Protein AF-W0PB76-F1 (afdb_monomer)

Radius of gyration: 18.24 Å; Cα contacts (8 Å, |Δi|>4): 527; chains: 1; bounding box: 45×41×52 Å

Foldseek 3Di:
DDDPDDDDDDAFQCGDVNNHDCVVAVDKDFADQVNQLCAPQPVLVVCLAVLQVFADFHDFRSHPPTPSVVVVNVPTDIDRPDLQVRLVRLLVVVLVVCVVPFADAAEDAASCQQSQQSNLLVPVVRHQAYEYELYHDDFQWDDVSVPGDGAQLQGSHRDDGAWVVGDPDSVVFAWDWDPDAPDPRADTAIEGDPPDIARVSQLPHEYEYEYERNHPSVRYVVNVVVRNVSNNHHYDYDYCVVVVNTNDYSVLCNTNCNVVVVVVVVVVCVVRRD

Solvent-accessible surface area (backbone atoms only — not comparable to full-atom values): 14931 Å² total; per-residue (Å²): 139,87,86,87,71,90,82,84,86,79,62,54,71,36,23,83,90,27,66,73,58,62,94,81,56,79,52,71,40,73,82,52,71,70,55,46,25,50,62,48,42,31,25,42,83,63,47,86,44,91,42,12,64,47,41,68,30,55,64,69,74,18,37,91,87,28,71,54,30,45,55,56,57,69,69,61,66,58,32,65,56,50,64,48,58,49,34,52,47,38,22,57,52,50,46,53,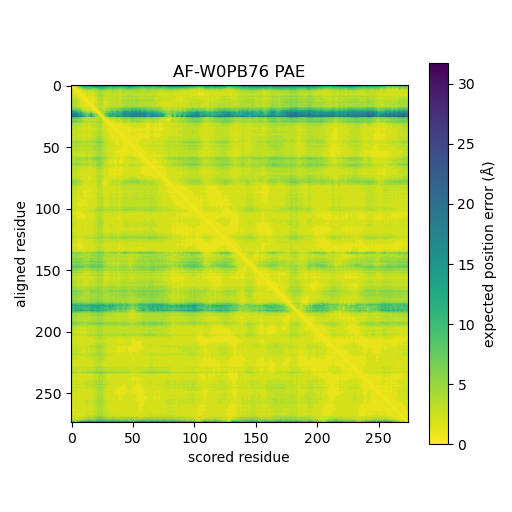45,38,71,73,75,41,70,39,72,46,76,30,51,31,76,45,20,22,24,52,54,51,26,27,51,80,34,38,94,36,35,61,30,36,41,26,38,46,40,48,58,33,31,34,39,37,49,66,94,79,65,50,45,82,40,30,54,54,43,57,21,60,50,90,67,71,39,44,71,75,68,96,49,54,84,70,66,48,73,41,68,49,92,67,45,96,40,97,80,34,54,59,34,55,37,66,45,83,86,49,54,24,32,69,50,44,32,85,33,52,32,38,41,40,34,36,40,14,14,77,51,56,32,34,50,64,30,42,54,50,44,39,46,61,16,55,26,51,65,47,77,46,49,35,47,83,75,72,47,68,21,27,30,69,51,37,83,74,23,75,59,23,68,62,54,49,48,54,54,50,58,52,39,55,76,72,73,97

Nearest PDB structures (foldseek):
  1qlw-assembly1_A  TM=7.448E-01  e=8.337E-09  Alcaligenes sp.
  6i8w-assembly2_B  TM=5.140E-01  e=6.816E-04  Pseudomonas aeruginosa
  8dvc-assembly5_E  TM=5.306E-01  e=1.127E-03  Striga hermonthica
  7wwf-assembly3_F  TM=5.239E-01  e=5.091E-03  Mycolicibacterium smegmatis MC2 155
  2y6v-assembly2_C  TM=3.692E-01  e=5.301E-04  Saccharomyces cerevisiae

Mean predicted aligned error: 3.24 Å

Structure (mmCIF, N/CA/C/O backbone):
data_AF-W0PB76-F1
#
_entry.id   AF-W0PB76-F1
#
loop_
_atom_site.group_PDB
_atom_site.id
_atom_site.type_symbol
_atom_site.label_atom_id
_atom_site.label_alt_id
_atom_site.label_comp_id
_atom_site.label_asym_id
_atom_site.label_entity_id
_atom_site.label_seq_id
_atom_site.pdbx_PDB_ins_code
_atom_site.Cartn_x
_atom_site.Cartn_y
_atom_site.Cartn_z
_atom_site.occupancy
_atom_site.B_iso_or_equiv
_atom_site.auth_seq_id
_atom_site.auth_comp_id
_atom_site.auth_asym_id
_atom_site.auth_atom_id
_atom_site.pdbx_PDB_model_num
ATOM 1 N N . MET A 1 1 ? -1.536 -18.615 -10.855 1.00 68.56 1 MET A N 1
ATOM 2 C CA . MET A 1 1 ? -2.079 -19.412 -9.735 1.00 68.56 1 MET A CA 1
ATOM 3 C C . MET A 1 1 ? -3.560 -19.077 -9.607 1.00 68.56 1 MET A C 1
ATOM 5 O O . MET A 1 1 ? -3.880 -17.900 -9.682 1.00 68.56 1 MET A O 1
ATOM 9 N N . ASN A 1 2 ? -4.446 -20.070 -9.507 1.00 85.50 2 ASN A N 1
ATOM 10 C CA . ASN A 1 2 ? -5.869 -19.860 -9.220 1.00 85.50 2 ASN A CA 1
ATOM 11 C C . ASN A 1 2 ? -6.146 -20.443 -7.828 1.00 85.50 2 ASN A C 1
ATOM 13 O O . ASN A 1 2 ? -5.951 -21.641 -7.643 1.00 85.50 2 ASN A O 1
ATOM 17 N N . CYS A 1 3 ? -6.535 -19.598 -6.873 1.00 90.25 3 CYS A N 1
ATOM 18 C CA . CYS A 1 3 ? -6.708 -19.970 -5.462 1.00 90.25 3 CYS A CA 1
ATOM 19 C C . CYS A 1 3 ? -8.179 -20.028 -5.020 1.00 90.25 3 CYS A C 1
ATOM 21 O O . CYS A 1 3 ? -8.442 -20.115 -3.830 1.00 90.25 3 CYS A O 1
ATOM 23 N N . GLY A 1 4 ? -9.139 -19.956 -5.951 1.00 92.81 4 GLY A N 1
ATOM 24 C CA . GLY A 1 4 ? -10.564 -20.105 -5.626 1.00 92.81 4 GLY A CA 1
ATOM 25 C C . GLY A 1 4 ? -11.237 -18.880 -4.996 1.00 92.81 4 GLY A C 1
ATOM 26 O O . GLY A 1 4 ? -12.351 -19.007 -4.501 1.00 92.81 4 GLY A O 1
ATOM 27 N N . PHE A 1 5 ? -10.601 -17.704 -5.027 1.00 95.06 5 PHE A N 1
ATOM 28 C CA . PHE A 1 5 ? -11.226 -16.452 -4.590 1.00 95.06 5 PHE A CA 1
ATOM 29 C C . PHE A 1 5 ? -12.049 -15.812 -5.706 1.00 95.06 5 PHE A C 1
ATOM 31 O O . PHE A 1 5 ? -11.585 -15.707 -6.844 1.00 95.06 5 PHE A O 1
ATOM 38 N N . ASP A 1 6 ? -13.206 -15.266 -5.339 1.00 96.25 6 ASP A N 1
ATOM 39 C CA . ASP A 1 6 ? -13.876 -14.251 -6.144 1.00 96.25 6 ASP A CA 1
ATOM 40 C C . ASP A 1 6 ? -13.116 -12.924 -6.020 1.00 96.25 6 ASP A C 1
ATOM 42 O O . ASP A 1 6 ? -12.940 -12.385 -4.926 1.00 96.25 6 ASP A O 1
ATOM 46 N N . VAL A 1 7 ? -12.646 -12.387 -7.149 1.00 96.81 7 VAL A N 1
ATOM 47 C CA . VAL A 1 7 ? -11.794 -11.189 -7.174 1.00 96.81 7 VAL A CA 1
ATOM 48 C C . VAL A 1 7 ? -12.564 -9.986 -7.709 1.00 96.81 7 VAL A C 1
ATOM 50 O O . VAL A 1 7 ? -12.977 -9.955 -8.868 1.00 96.81 7 VAL A O 1
ATOM 53 N N . TYR A 1 8 ? -12.680 -8.951 -6.877 1.00 97.44 8 TYR A N 1
ATOM 54 C CA . TYR A 1 8 ? -13.249 -7.657 -7.246 1.00 97.44 8 TYR A CA 1
ATOM 55 C C . TYR A 1 8 ? -12.125 -6.647 -7.489 1.00 97.44 8 TYR A C 1
ATOM 57 O O . TYR A 1 8 ? -11.597 -6.052 -6.552 1.00 97.44 8 TYR A O 1
ATOM 65 N N . LEU A 1 9 ? -11.755 -6.447 -8.756 1.00 96.81 9 LEU A N 1
ATOM 66 C CA . LEU A 1 9 ? -10.779 -5.427 -9.146 1.00 96.81 9 LEU A CA 1
ATOM 67 C C . LEU A 1 9 ? -11.479 -4.077 -9.342 1.00 96.81 9 LEU A C 1
ATOM 69 O O . LEU A 1 9 ? -12.423 -3.975 -10.128 1.00 96.81 9 LEU A O 1
ATOM 73 N N . VAL A 1 10 ? -11.019 -3.047 -8.632 1.00 95.44 10 VAL A N 1
ATOM 74 C CA . VAL A 1 10 ? -11.675 -1.733 -8.593 1.00 95.44 10 VAL A CA 1
ATOM 75 C C . VAL A 1 10 ? -10.824 -0.642 -9.236 1.00 95.44 10 VAL A C 1
ATOM 77 O O . VAL A 1 10 ? -9.633 -0.523 -8.957 1.00 95.44 10 VAL A O 1
ATOM 80 N N . ASP A 1 11 ? -11.472 0.213 -10.026 1.00 96.56 11 ASP A N 1
ATOM 81 C CA . ASP A 1 11 ? -10.936 1.522 -10.398 1.00 96.56 11 ASP A CA 1
ATOM 82 C C . ASP A 1 11 ? -11.405 2.543 -9.355 1.00 96.56 11 ASP A C 1
ATOM 84 O O . ASP A 1 11 ? -12.610 2.737 -9.160 1.00 96.56 11 ASP A O 1
ATOM 88 N N . GLN A 1 12 ? -10.462 3.194 -8.668 1.00 93.88 12 GLN A N 1
ATOM 89 C CA . GLN A 1 12 ? -10.773 4.191 -7.637 1.00 93.88 12 GLN A CA 1
ATOM 90 C C . GLN A 1 12 ? -11.667 5.312 -8.199 1.00 93.88 12 GLN A C 1
ATOM 92 O O . GLN A 1 12 ? -11.549 5.637 -9.379 1.00 93.88 12 GLN A O 1
ATOM 97 N N . PRO A 1 13 ? -12.538 5.949 -7.397 1.00 93.44 13 PRO A N 1
ATOM 98 C CA . PRO A 1 13 ? -13.316 7.094 -7.863 1.00 93.44 13 PRO A CA 1
ATOM 99 C C . PRO A 1 13 ? -12.435 8.150 -8.544 1.00 93.44 13 PRO A C 1
ATOM 101 O O . PRO A 1 13 ? -11.375 8.497 -8.025 1.00 93.44 13 PRO A O 1
ATOM 104 N N . GLN A 1 14 ? -12.886 8.667 -9.693 1.00 92.25 14 GLN A N 1
ATOM 105 C CA . GLN A 1 14 ? -12.145 9.642 -10.506 1.00 92.25 14 GLN A CA 1
ATOM 106 C C . GLN A 1 14 ? -10.775 9.118 -10.998 1.00 92.25 14 GLN A C 1
ATOM 108 O O . GLN A 1 14 ? -9.775 9.842 -11.008 1.00 92.25 14 GLN A O 1
ATOM 113 N N . ARG A 1 15 ? -10.726 7.843 -11.402 1.00 93.38 15 ARG A N 1
ATOM 114 C CA . ARG A 1 15 ? -9.567 7.157 -11.986 1.00 93.38 15 ARG A CA 1
ATOM 115 C C . ARG A 1 15 ? -10.022 6.138 -13.027 1.00 93.38 15 ARG A C 1
ATOM 117 O O . ARG A 1 15 ? -10.904 5.332 -12.748 1.00 93.38 15 ARG A O 1
ATOM 124 N N . GLY A 1 16 ? -9.385 6.111 -14.197 1.00 93.44 16 GLY A N 1
ATOM 125 C CA . GLY A 1 16 ? -9.653 5.074 -15.201 1.00 93.44 16 GLY A CA 1
ATOM 126 C C . GLY A 1 16 ? -11.126 5.043 -15.627 1.00 93.44 16 GLY A C 1
ATOM 127 O O . GLY A 1 16 ? -11.653 6.043 -16.112 1.00 93.44 16 GLY A O 1
ATOM 128 N N . ARG A 1 17 ? -11.799 3.902 -15.441 1.00 95.38 17 ARG A N 1
ATOM 129 C CA . ARG A 1 17 ? -13.220 3.714 -15.797 1.00 95.38 17 ARG A CA 1
ATOM 130 C C . ARG A 1 17 ? -14.181 4.408 -14.833 1.00 95.38 17 ARG A C 1
ATOM 132 O O . ARG A 1 17 ? -15.348 4.602 -15.170 1.00 95.38 17 ARG A O 1
ATOM 139 N N . SER A 1 18 ? -13.707 4.804 -13.657 1.00 94.44 18 SER A N 1
ATOM 140 C CA . SER A 1 18 ? -14.459 5.618 -12.706 1.00 94.44 18 SER A CA 1
ATOM 141 C C . SER A 1 18 ? -14.291 7.090 -13.079 1.00 94.44 18 SER A C 1
ATOM 143 O O . SER A 1 18 ? -13.296 7.719 -12.724 1.00 94.44 18 SER A O 1
ATOM 145 N N . ALA A 1 19 ? -15.254 7.620 -13.835 1.00 90.50 19 ALA A N 1
ATOM 146 C CA . ALA A 1 19 ? -15.163 8.928 -14.479 1.00 90.50 19 ALA A CA 1
ATOM 147 C C . ALA A 1 19 ? -14.806 10.078 -13.518 1.00 90.50 19 ALA A C 1
ATOM 149 O O . ALA A 1 19 ? -15.252 10.141 -12.369 1.00 90.50 19 ALA A O 1
ATOM 150 N N . TRP A 1 20 ? -14.006 11.020 -14.020 1.00 88.50 20 TRP A N 1
ATOM 151 C CA . TRP A 1 20 ? -13.673 12.247 -13.308 1.00 88.50 20 TRP A CA 1
ATOM 152 C C . TRP A 1 20 ? -14.786 13.298 -13.445 1.00 88.50 20 TRP A C 1
ATOM 154 O O . TRP A 1 20 ? -15.320 13.518 -14.531 1.00 88.50 20 TRP A O 1
ATOM 164 N N . HIS A 1 21 ? -15.107 13.972 -12.336 1.00 84.62 21 HIS A N 1
ATOM 165 C CA . HIS A 1 21 ? -16.092 15.052 -12.278 1.00 84.62 21 HIS A CA 1
ATOM 166 C C . HIS A 1 21 ? -15.437 16.393 -11.874 1.00 84.62 21 HIS A C 1
ATOM 168 O O . HIS A 1 21 ? -15.255 16.639 -10.677 1.00 84.62 21 HIS A O 1
ATOM 174 N N . PRO A 1 22 ? -15.124 17.289 -12.834 1.00 81.38 22 PRO A N 1
ATOM 175 C CA . PRO A 1 22 ? -14.382 18.535 -12.583 1.00 81.38 22 PRO A CA 1
ATOM 176 C C . PRO A 1 22 ? -15.090 19.533 -11.661 1.00 81.38 22 PRO A C 1
ATOM 178 O O . PRO A 1 22 ? -14.444 20.392 -11.069 1.00 81.38 22 PRO A O 1
ATOM 181 N N . ALA A 1 23 ? -16.416 19.433 -11.528 1.00 78.44 23 ALA A N 1
ATOM 182 C CA . ALA A 1 23 ? -17.206 20.311 -10.665 1.00 78.44 23 ALA A CA 1
ATOM 183 C C . ALA A 1 23 ? -16.893 20.139 -9.165 1.00 78.44 23 ALA A C 1
ATOM 185 O O . ALA A 1 23 ? -17.230 21.014 -8.369 1.00 78.44 23 ALA A O 1
ATOM 186 N N . HIS A 1 24 ? -16.276 19.018 -8.778 1.00 69.75 24 HIS A N 1
ATOM 187 C CA . HIS A 1 24 ? -15.983 18.683 -7.382 1.00 69.75 24 HIS A CA 1
ATOM 188 C C . HIS A 1 24 ? -14.487 18.688 -7.063 1.00 69.75 24 HIS A C 1
ATOM 190 O O . HIS A 1 24 ? -14.113 18.964 -5.926 1.00 69.75 24 HIS A O 1
ATOM 196 N N . ASP A 1 25 ? -13.644 18.402 -8.056 1.00 70.25 25 ASP A N 1
ATOM 197 C CA . ASP A 1 25 ? -12.193 18.490 -7.940 1.00 70.25 25 ASP A CA 1
ATOM 198 C C . ASP A 1 25 ? -11.599 18.823 -9.306 1.00 70.25 25 ASP A C 1
ATOM 200 O O . ASP A 1 25 ? -11.778 18.067 -10.263 1.00 70.25 25 ASP A O 1
ATOM 204 N N . ASN A 1 26 ? -10.918 19.961 -9.402 1.00 74.56 26 ASN A N 1
ATOM 205 C CA . ASN A 1 26 ? -10.357 20.450 -10.654 1.00 74.56 26 ASN A CA 1
ATOM 206 C C . ASN A 1 26 ? -8.842 20.232 -10.777 1.00 74.56 26 ASN A C 1
ATOM 208 O O . ASN A 1 26 ? -8.279 20.597 -11.809 1.00 74.56 26 ASN A O 1
ATOM 212 N N . GLN A 1 27 ? -8.181 19.657 -9.765 1.00 89.50 27 GLN A N 1
ATOM 213 C CA . GLN A 1 27 ? -6.737 19.440 -9.797 1.00 89.50 27 GLN A CA 1
ATOM 214 C C . GLN A 1 27 ? -6.415 17.965 -9.978 1.00 89.50 27 GLN A C 1
ATOM 216 O O . GLN A 1 27 ? -6.646 17.125 -9.108 1.00 89.50 27 GLN A O 1
ATOM 221 N N . LEU A 1 28 ? -5.817 17.670 -11.126 1.00 90.75 28 LEU A N 1
ATOM 222 C CA . LEU A 1 28 ? -5.268 16.363 -11.431 1.00 90.75 28 LEU A CA 1
ATOM 223 C C . LEU A 1 28 ? -3.747 16.376 -11.274 1.00 90.75 28 LEU A C 1
ATOM 225 O O . LEU A 1 28 ? -3.087 17.408 -11.396 1.00 90.75 28 LEU A O 1
ATOM 229 N N . ARG A 1 29 ? -3.189 15.199 -11.016 1.00 92.31 29 ARG A N 1
ATOM 230 C CA . ARG A 1 29 ? -1.758 14.915 -11.042 1.00 92.31 29 ARG A CA 1
ATOM 231 C C . ARG A 1 29 ? -1.490 13.717 -11.941 1.00 92.31 29 ARG A C 1
ATOM 233 O O . ARG A 1 29 ? -2.312 12.807 -12.045 1.00 92.31 29 ARG A O 1
ATOM 240 N N . ASN A 1 30 ? -0.313 13.698 -12.546 1.00 92.81 30 ASN A N 1
ATOM 241 C CA . ASN A 1 30 ? 0.205 12.557 -13.283 1.00 92.81 30 ASN A CA 1
ATOM 242 C C . ASN A 1 30 ? 1.594 12.176 -12.759 1.00 92.81 30 ASN A C 1
ATOM 244 O O . ASN A 1 30 ? 2.232 12.922 -12.013 1.00 92.81 30 ASN A O 1
ATOM 248 N N . THR A 1 31 ? 2.056 10.991 -13.146 1.00 94.00 31 THR A N 1
ATOM 249 C CA . THR A 1 31 ? 3.393 10.514 -12.793 1.00 94.00 31 THR A CA 1
ATOM 250 C C . THR A 1 31 ? 4.294 10.653 -14.013 1.00 94.00 31 THR A C 1
ATOM 252 O O . THR A 1 31 ? 4.020 10.095 -15.077 1.00 94.00 31 THR A O 1
ATOM 255 N N . SER A 1 32 ? 5.381 11.413 -13.878 1.00 96.56 32 SER A N 1
ATOM 256 C CA . SER A 1 32 ? 6.346 11.577 -14.966 1.00 96.56 32 SER A CA 1
ATOM 257 C C . SER A 1 32 ? 7.104 10.278 -15.243 1.00 96.56 32 SER A C 1
ATOM 259 O O . SER A 1 32 ? 7.321 9.471 -14.336 1.00 96.56 32 SER A O 1
ATOM 261 N N . VAL A 1 33 ? 7.574 10.107 -16.482 1.00 97.88 33 VAL A N 1
ATOM 262 C CA . VAL A 1 33 ? 8.461 8.998 -16.886 1.00 97.88 33 VAL A CA 1
ATOM 263 C C . VAL A 1 33 ? 9.619 8.846 -15.901 1.00 97.88 33 VAL A C 1
ATOM 265 O O . VAL A 1 33 ? 9.860 7.764 -15.380 1.00 97.88 33 VAL A O 1
ATOM 268 N N . GLN A 1 34 ? 10.291 9.952 -15.577 1.00 97.62 34 GLN A N 1
ATOM 269 C CA . GLN A 1 34 ? 11.456 9.949 -14.696 1.00 97.62 34 GLN A CA 1
ATOM 270 C C . GLN A 1 34 ? 11.100 9.484 -13.284 1.00 97.62 34 GLN A C 1
ATOM 272 O O . GLN A 1 34 ? 11.912 8.825 -12.642 1.00 97.62 34 GLN A O 1
ATOM 277 N N . ARG A 1 35 ? 9.905 9.826 -12.784 1.00 96.56 35 ARG A N 1
ATOM 278 C CA . ARG A 1 35 ? 9.445 9.347 -11.479 1.00 96.56 35 ARG A CA 1
ATOM 279 C C . ARG A 1 35 ? 9.164 7.845 -11.518 1.00 96.56 35 ARG A C 1
ATOM 281 O O . ARG A 1 35 ? 9.554 7.159 -10.583 1.00 96.56 35 ARG A O 1
ATOM 288 N N . VAL A 1 36 ? 8.568 7.330 -12.595 1.00 98.00 36 VAL A N 1
ATOM 289 C CA . VAL A 1 36 ? 8.333 5.883 -12.766 1.00 98.00 36 VAL A CA 1
ATOM 290 C C . VAL A 1 36 ? 9.644 5.093 -12.829 1.00 98.00 36 VAL A C 1
ATOM 292 O O . VAL A 1 36 ? 9.777 4.066 -12.163 1.00 98.00 36 VAL A O 1
ATOM 295 N N . GLU A 1 37 ? 10.636 5.578 -13.574 1.00 98.19 37 GLU A N 1
ATOM 296 C CA . GLU A 1 37 ? 11.962 4.946 -13.640 1.00 98.19 37 GLU A CA 1
ATOM 297 C C . GLU A 1 37 ? 12.637 4.936 -12.262 1.00 98.19 37 GLU A C 1
ATOM 299 O O . GLU A 1 37 ? 13.082 3.891 -11.798 1.00 98.19 37 GLU A O 1
ATOM 304 N N . LYS A 1 38 ? 12.660 6.086 -11.577 1.00 97.75 38 LYS A N 1
ATOM 305 C CA . LYS A 1 38 ? 13.341 6.254 -10.283 1.00 97.75 38 LYS A CA 1
ATOM 306 C C . LYS A 1 38 ? 12.711 5.474 -9.141 1.00 97.75 38 LYS A C 1
ATOM 308 O O . LYS A 1 38 ? 13.437 4.985 -8.285 1.00 97.75 38 LYS A O 1
ATOM 313 N N . MET A 1 39 ? 11.382 5.433 -9.091 1.00 96.81 39 MET A N 1
ATOM 314 C CA . MET A 1 39 ? 10.671 4.941 -7.911 1.00 96.81 39 MET A CA 1
ATOM 315 C C . MET A 1 39 ? 10.185 3.502 -8.064 1.00 96.81 39 MET A C 1
ATOM 317 O O . MET A 1 39 ? 10.048 2.815 -7.057 1.00 96.81 39 MET A O 1
ATOM 321 N N . PHE A 1 40 ? 9.898 3.052 -9.291 1.00 97.75 40 PHE A N 1
ATOM 322 C CA . PHE A 1 40 ? 9.126 1.822 -9.505 1.00 97.75 40 PHE A CA 1
ATOM 323 C C . PHE A 1 40 ? 9.852 0.766 -10.329 1.00 97.75 40 PHE A C 1
ATOM 325 O O . PHE A 1 40 ? 9.754 -0.408 -10.003 1.00 97.75 40 PHE A O 1
ATOM 332 N N . THR A 1 41 ? 10.538 1.160 -11.402 1.00 98.50 41 THR A N 1
ATOM 333 C CA . THR A 1 41 ? 10.932 0.204 -12.456 1.00 98.50 41 THR A CA 1
ATOM 334 C C . THR A 1 41 ? 12.435 0.039 -12.637 1.00 98.50 41 THR A C 1
ATOM 336 O O . THR A 1 41 ? 12.864 -1.022 -13.077 1.00 98.50 41 THR A O 1
ATOM 339 N N . ALA A 1 42 ? 13.236 1.042 -12.272 1.00 98.25 42 ALA A N 1
ATOM 340 C CA . ALA A 1 42 ? 14.697 0.977 -12.301 1.00 98.25 42 ALA A CA 1
ATOM 341 C C . ALA A 1 42 ? 15.374 1.695 -11.106 1.00 98.25 42 ALA A C 1
ATOM 343 O O . ALA A 1 42 ? 16.361 2.414 -11.311 1.00 98.25 42 ALA A O 1
ATOM 344 N N . PRO A 1 43 ? 14.870 1.582 -9.857 1.00 98.19 43 PRO A N 1
ATOM 345 C CA . PRO A 1 43 ? 15.455 2.270 -8.704 1.00 98.19 43 PRO A CA 1
ATOM 346 C C . PRO A 1 43 ? 16.946 1.964 -8.482 1.00 98.19 43 PRO A C 1
ATOM 348 O O . PRO A 1 43 ? 17.684 2.846 -8.036 1.00 98.19 43 PRO A O 1
ATOM 351 N N . GLU A 1 44 ? 17.427 0.775 -8.854 1.00 98.31 44 GLU A N 1
ATOM 352 C CA . GLU A 1 44 ? 18.837 0.376 -8.752 1.00 9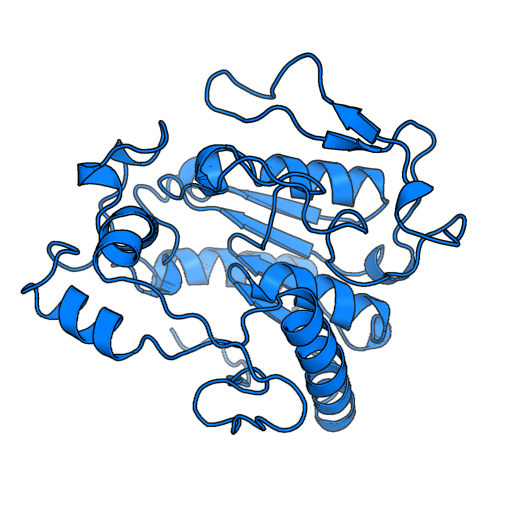8.31 44 GLU A CA 1
ATOM 353 C C . GLU A 1 44 ? 19.781 1.270 -9.561 1.00 98.31 44 GLU A C 1
ATOM 355 O O . GLU A 1 44 ? 20.938 1.447 -9.187 1.00 98.31 44 GLU A O 1
ATOM 360 N N . GLN A 1 45 ? 19.296 1.894 -10.637 1.00 97.88 45 GLN A N 1
ATOM 361 C CA . GLN A 1 45 ? 20.100 2.800 -11.465 1.00 97.88 45 GLN A CA 1
ATOM 362 C C . GLN A 1 45 ? 20.254 4.190 -10.844 1.00 97.88 45 GLN A C 1
ATOM 364 O O . GLN A 1 45 ? 21.129 4.952 -11.253 1.00 97.88 45 GLN A O 1
ATOM 369 N N . PHE A 1 46 ? 19.407 4.535 -9.873 1.00 96.88 46 PHE A N 1
ATOM 370 C CA . PHE A 1 46 ? 19.397 5.855 -9.245 1.00 96.88 46 PHE A CA 1
ATOM 371 C C . PHE A 1 46 ? 19.842 5.837 -7.789 1.00 96.88 46 PHE A C 1
ATOM 373 O O . PHE A 1 46 ? 20.316 6.863 -7.310 1.00 96.88 46 PHE A O 1
ATOM 380 N N . CYS A 1 47 ? 19.682 4.704 -7.098 1.00 96.38 47 CYS A N 1
ATOM 381 C CA . CYS A 1 47 ? 20.095 4.515 -5.709 1.00 96.38 47 CYS A CA 1
ATOM 382 C C . CYS A 1 47 ? 19.638 5.649 -4.768 1.00 96.38 47 CYS A C 1
ATOM 384 O O . CYS A 1 47 ? 20.412 6.126 -3.943 1.00 96.38 47 CYS A O 1
ATOM 386 N N . LEU A 1 48 ? 18.380 6.100 -4.897 1.00 95.75 48 LEU A N 1
ATOM 387 C CA . LEU A 1 48 ? 17.838 7.210 -4.091 1.00 95.75 48 LEU A CA 1
ATOM 388 C C . LEU A 1 48 ? 17.593 6.838 -2.618 1.00 95.75 48 LEU A C 1
ATOM 390 O O . LEU A 1 48 ? 17.355 7.719 -1.797 1.00 95.75 48 LEU A O 1
ATOM 394 N N . TRP A 1 49 ? 17.635 5.547 -2.293 1.00 95.50 49 TRP A N 1
ATOM 395 C CA . TRP A 1 49 ? 17.610 5.000 -0.938 1.00 95.50 49 TRP A CA 1
ATOM 396 C C . TRP A 1 49 ? 18.561 3.792 -0.860 1.00 95.50 49 TRP A C 1
ATOM 398 O O . TRP A 1 49 ? 18.841 3.179 -1.900 1.00 95.50 49 TRP A O 1
ATOM 408 N N . PRO A 1 50 ? 19.064 3.422 0.335 1.00 94.81 50 PRO A N 1
ATOM 409 C CA . PRO A 1 50 ? 20.117 2.410 0.483 1.00 94.81 50 PRO A CA 1
ATOM 410 C C . PRO A 1 50 ? 19.793 1.053 -0.151 1.00 94.81 50 PRO A C 1
ATOM 412 O O . PRO A 1 50 ? 20.665 0.401 -0.732 1.00 94.81 50 PRO A O 1
ATOM 415 N N . GLN A 1 51 ? 18.532 0.633 -0.061 1.00 97.06 51 GLN A N 1
ATOM 416 C CA . GLN A 1 51 ? 18.076 -0.683 -0.491 1.00 97.06 51 GLN A CA 1
ATOM 417 C C . GLN A 1 51 ? 17.824 -0.779 -2.005 1.00 97.06 51 GLN A C 1
ATOM 419 O O . GLN A 1 51 ? 17.805 -1.882 -2.549 1.00 97.06 51 GLN A O 1
ATOM 424 N N . ALA A 1 52 ? 17.694 0.352 -2.708 1.00 97.88 52 ALA A N 1
ATOM 425 C CA . ALA A 1 52 ? 17.378 0.411 -4.139 1.00 97.88 52 ALA A CA 1
ATOM 426 C C . ALA A 1 52 ? 18.325 -0.436 -5.004 1.00 97.88 52 ALA A C 1
ATOM 428 O O . ALA A 1 52 ? 17.897 -1.069 -5.965 1.00 97.88 52 ALA A O 1
ATOM 429 N N . LYS A 1 53 ? 19.609 -0.498 -4.626 1.00 97.81 53 LYS A N 1
ATOM 430 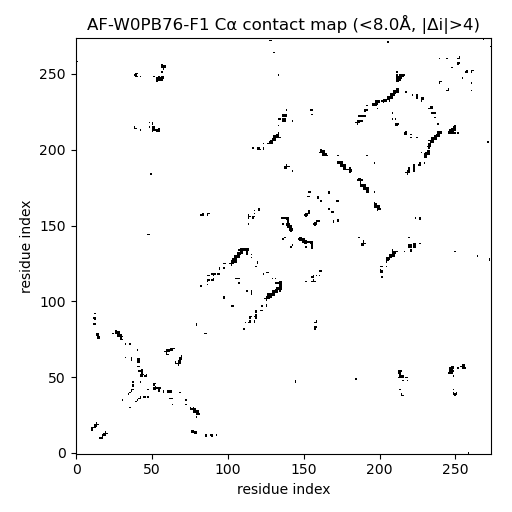C CA . LYS A 1 53 ? 20.661 -1.275 -5.305 1.00 97.81 53 LYS A CA 1
ATOM 431 C C . LYS A 1 53 ? 20.368 -2.777 -5.418 1.00 97.81 53 LYS A C 1
ATOM 433 O O . LYS A 1 53 ? 21.011 -3.458 -6.209 1.00 97.81 53 LYS A O 1
ATOM 438 N N . HIS A 1 54 ? 19.448 -3.305 -4.610 1.00 98.44 54 HIS A N 1
ATOM 439 C CA . HIS A 1 54 ? 19.076 -4.719 -4.630 1.00 98.44 54 HIS A CA 1
ATOM 440 C C . HIS A 1 54 ? 18.032 -5.048 -5.703 1.00 98.44 54 HIS A C 1
ATOM 442 O O . HIS A 1 54 ? 17.802 -6.225 -5.987 1.00 98.44 54 HIS A O 1
ATOM 448 N N . HIS A 1 55 ? 17.404 -4.038 -6.311 1.00 98.69 55 HIS A N 1
ATOM 449 C CA . HIS A 1 55 ? 16.316 -4.250 -7.253 1.00 98.69 55 HIS A CA 1
ATOM 450 C C . HIS A 1 55 ? 16.788 -5.008 -8.499 1.00 98.69 55 HIS A C 1
ATOM 452 O O . HIS A 1 55 ? 17.743 -4.627 -9.174 1.00 98.69 55 HIS A O 1
ATOM 458 N N . SER A 1 56 ? 16.130 -6.133 -8.772 1.00 98.44 56 SER A N 1
ATOM 459 C CA . SER A 1 56 ? 16.533 -7.065 -9.832 1.00 98.44 56 SER A CA 1
ATOM 460 C C . SER A 1 56 ? 15.381 -7.886 -10.412 1.00 98.44 56 SER A C 1
ATOM 462 O O . SER A 1 56 ? 15.582 -8.615 -11.391 1.00 98.44 56 SER A O 1
ATOM 464 N N . GLN A 1 57 ? 14.170 -7.776 -9.853 1.00 98.69 57 GLN A N 1
ATOM 465 C CA . GLN A 1 57 ? 13.024 -8.591 -10.260 1.00 98.69 57 GLN A CA 1
ATOM 466 C C . GLN A 1 57 ? 12.133 -7.945 -11.329 1.00 98.69 57 GLN A C 1
ATOM 468 O O . GLN A 1 57 ? 11.264 -8.631 -11.871 1.00 98.69 57 GLN A O 1
ATOM 473 N N . TRP A 1 58 ? 12.385 -6.696 -11.733 1.00 98.44 58 TRP A N 1
ATOM 474 C CA . TRP A 1 58 ? 11.666 -6.097 -12.858 1.00 98.44 58 TRP A CA 1
ATOM 475 C C . TRP A 1 58 ? 11.891 -6.880 -14.170 1.00 98.44 58 TRP A C 1
ATOM 477 O O . TRP A 1 58 ? 13.026 -7.269 -14.483 1.00 98.44 58 TRP A O 1
ATOM 487 N N . PRO A 1 59 ? 10.829 -7.169 -14.946 1.00 97.19 59 PRO A N 1
ATOM 488 C CA . PRO A 1 59 ? 10.968 -7.785 -16.255 1.00 97.19 59 PRO A CA 1
ATOM 489 C C . PRO A 1 59 ? 11.420 -6.730 -17.272 1.00 97.19 59 PRO A C 1
ATOM 491 O O . PRO A 1 59 ? 10.656 -5.853 -17.648 1.00 97.19 59 PRO A O 1
ATOM 494 N N . GLY A 1 60 ? 12.671 -6.806 -17.725 1.00 95.94 60 GLY A N 1
ATOM 495 C CA . GLY A 1 60 ? 13.240 -5.861 -18.696 1.00 95.94 60 GLY A CA 1
ATOM 496 C C . GLY A 1 60 ? 14.145 -4.811 -18.053 1.00 95.94 60 GLY A C 1
ATOM 497 O O . GLY A 1 60 ? 14.598 -4.978 -16.923 1.00 95.94 60 GLY A O 1
ATOM 498 N N . LYS A 1 61 ? 14.453 -3.738 -18.792 1.00 96.44 61 LYS A N 1
ATOM 499 C CA . LYS A 1 61 ? 15.398 -2.701 -18.324 1.00 96.44 61 LYS A CA 1
ATOM 500 C C . LYS A 1 61 ? 14.781 -1.660 -17.389 1.00 96.44 61 LYS A C 1
ATOM 502 O O . LYS A 1 61 ? 15.534 -0.898 -16.791 1.00 96.44 61 LYS A O 1
ATOM 507 N N . GLY A 1 62 ? 13.448 -1.567 -17.330 1.00 97.25 62 GLY A N 1
ATOM 508 C CA . GLY A 1 62 ? 12.748 -0.602 -16.470 1.00 97.25 62 GLY A CA 1
ATOM 509 C C . GLY A 1 62 ? 12.945 0.865 -16.869 1.00 97.25 62 GLY A C 1
ATOM 510 O O . GLY A 1 62 ? 12.874 1.760 -16.033 1.00 97.25 62 GLY A O 1
ATOM 511 N N . ARG A 1 63 ? 13.251 1.124 -18.144 1.00 98.00 63 ARG A N 1
ATOM 512 C CA . ARG A 1 63 ? 13.615 2.448 -18.665 1.00 98.00 63 ARG A CA 1
ATOM 513 C C . ARG A 1 63 ? 12.846 2.736 -19.945 1.00 98.00 63 ARG A C 1
ATOM 515 O O . ARG A 1 63 ? 12.569 1.814 -20.707 1.00 98.00 63 ARG A O 1
ATOM 522 N N . LYS A 1 64 ? 12.565 4.008 -20.223 1.00 97.62 64 LYS A N 1
ATOM 523 C CA . LYS A 1 64 ? 11.894 4.443 -21.457 1.00 97.62 64 LYS A CA 1
ATOM 524 C C . LYS A 1 64 ? 12.540 3.821 -22.701 1.00 97.62 64 LYS A C 1
AT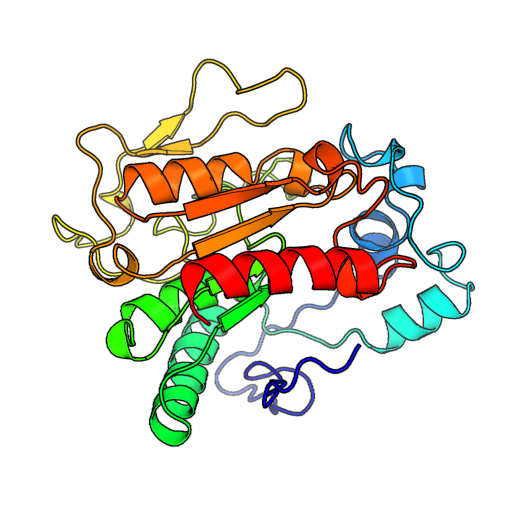OM 526 O O . LYS A 1 64 ? 13.758 3.911 -22.874 1.00 97.62 64 LYS A O 1
ATOM 531 N N . GLY A 1 65 ? 11.715 3.252 -23.580 1.00 97.19 65 GLY A N 1
ATOM 532 C CA . GLY A 1 65 ? 12.143 2.544 -24.792 1.00 97.19 65 GLY A CA 1
ATOM 533 C C . GLY A 1 65 ? 12.352 1.037 -24.603 1.00 97.19 65 GLY A C 1
ATOM 534 O O . GLY A 1 65 ? 12.574 0.327 -25.583 1.00 97.19 65 GLY A O 1
ATOM 535 N N . ASP A 1 66 ? 12.290 0.532 -23.370 1.00 97.88 66 ASP A N 1
ATOM 536 C CA . ASP A 1 66 ? 12.090 -0.890 -23.093 1.00 97.88 66 ASP A CA 1
ATOM 537 C C . ASP A 1 66 ? 10.592 -1.227 -23.232 1.00 97.88 66 ASP A C 1
ATOM 539 O O . ASP A 1 66 ? 9.775 -0.557 -22.598 1.00 97.88 66 ASP A O 1
ATOM 543 N N . PRO A 1 67 ? 10.194 -2.257 -24.007 1.00 98.25 67 PRO A N 1
ATOM 544 C CA . PRO A 1 67 ? 8.779 -2.553 -24.240 1.00 98.25 67 PRO A CA 1
ATOM 545 C C . PRO A 1 67 ? 7.968 -2.819 -22.968 1.00 98.25 67 PRO A C 1
ATOM 547 O O . PRO A 1 67 ? 6.779 -2.507 -22.926 1.00 98.25 67 PRO A O 1
ATOM 550 N N . VAL A 1 68 ? 8.590 -3.383 -21.925 1.00 98.06 68 VAL A N 1
ATOM 551 C CA . VAL A 1 68 ? 7.896 -3.657 -20.661 1.00 98.06 68 VAL A CA 1
ATOM 552 C C . VAL A 1 68 ? 7.668 -2.364 -19.890 1.00 98.06 68 VAL A C 1
ATOM 554 O O . VAL A 1 68 ? 6.560 -2.122 -19.409 1.00 98.06 68 VAL A O 1
ATOM 557 N N . PHE A 1 69 ? 8.684 -1.501 -19.821 1.00 98.50 69 PHE A N 1
ATOM 558 C CA . PHE A 1 69 ? 8.517 -0.162 -19.264 1.00 98.50 69 PHE A CA 1
ATOM 559 C C . PHE A 1 69 ? 7.458 0.639 -20.026 1.00 98.50 69 PHE A C 1
ATOM 561 O O . PHE A 1 69 ? 6.576 1.217 -19.398 1.00 98.50 69 PHE A O 1
ATOM 568 N N . ASP A 1 70 ? 7.519 0.672 -21.358 1.00 98.38 70 ASP A N 1
ATOM 569 C CA . ASP A 1 70 ? 6.604 1.476 -22.171 1.00 98.38 70 ASP A CA 1
ATOM 570 C C . ASP A 1 70 ? 5.152 0.998 -21.995 1.00 98.38 70 ASP A C 1
ATOM 572 O O . ASP A 1 70 ? 4.242 1.818 -21.855 1.00 98.38 70 ASP A O 1
ATOM 576 N N . GLN A 1 71 ? 4.935 -0.319 -21.892 1.00 98.25 71 GLN A N 1
ATOM 577 C CA . GLN A 1 71 ? 3.623 -0.895 -21.590 1.00 98.25 71 GLN A CA 1
ATOM 578 C C . GLN A 1 71 ? 3.130 -0.535 -20.180 1.00 98.25 71 GLN A C 1
ATOM 580 O O . GLN A 1 71 ? 1.949 -0.225 -20.008 1.00 98.25 71 GLN A O 1
ATOM 585 N N . PHE A 1 72 ? 4.010 -0.557 -19.174 1.00 98.06 72 PHE A N 1
ATOM 586 C CA . PHE A 1 72 ? 3.665 -0.136 -17.814 1.00 98.06 72 PHE A CA 1
ATOM 587 C C . PHE A 1 72 ? 3.391 1.370 -17.730 1.00 98.06 72 PHE A C 1
ATOM 589 O O . PHE A 1 72 ? 2.450 1.800 -17.065 1.00 98.06 72 PHE A O 1
ATOM 596 N N . TYR A 1 73 ? 4.175 2.194 -18.425 1.00 98.19 73 TYR A N 1
ATOM 597 C CA . TYR A 1 73 ? 3.961 3.636 -18.450 1.00 98.19 73 TYR A CA 1
ATOM 598 C C . TYR A 1 73 ? 2.641 3.992 -19.146 1.00 98.19 73 TYR A C 1
ATOM 600 O O . TYR A 1 73 ? 1.911 4.860 -18.672 1.00 98.19 73 TYR A O 1
ATOM 608 N N . ALA A 1 74 ? 2.279 3.268 -20.210 1.00 97.44 74 ALA A N 1
ATOM 609 C CA . ALA A 1 74 ? 1.001 3.430 -20.903 1.00 97.44 74 ALA A CA 1
ATOM 610 C C . ALA A 1 74 ? -0.224 3.066 -20.042 1.00 97.44 74 ALA A C 1
ATOM 612 O O . ALA A 1 74 ? -1.323 3.533 -20.333 1.00 97.44 74 ALA A O 1
ATOM 613 N N . SER A 1 75 ? -0.063 2.261 -18.983 1.00 96.19 75 SER A N 1
ATOM 614 C CA . SER A 1 75 ? -1.151 1.98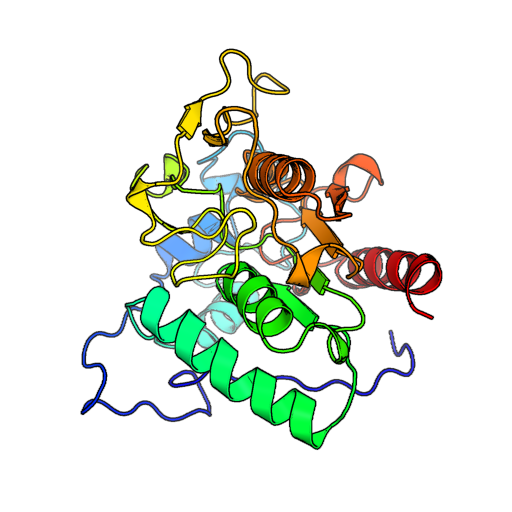0 -18.035 1.00 96.19 75 SER A CA 1
ATOM 615 C C . SER A 1 75 ? -1.313 3.056 -16.959 1.00 96.19 75 SER A C 1
ATOM 617 O O . SER A 1 75 ? -2.260 2.991 -16.175 1.00 96.19 75 SER A O 1
ATOM 619 N N . GLN A 1 76 ? -0.395 4.023 -16.872 1.00 96.44 76 GLN A N 1
ATOM 620 C CA . GLN A 1 76 ? -0.502 5.114 -15.909 1.00 96.44 76 GLN A CA 1
ATOM 621 C C . GLN A 1 76 ? -1.549 6.118 -16.390 1.00 96.44 76 GLN A C 1
ATOM 623 O O . GLN A 1 76 ? -1.534 6.561 -17.535 1.00 96.44 76 GLN A O 1
ATOM 628 N N . VAL A 1 77 ? -2.446 6.505 -15.491 1.00 95.12 77 VAL A N 1
ATOM 629 C CA . VAL A 1 77 ? -3.520 7.463 -15.769 1.00 95.12 77 VAL A CA 1
ATOM 630 C C . VAL A 1 77 ? -3.524 8.574 -14.726 1.00 95.12 77 VAL A C 1
ATOM 632 O O . VAL A 1 77 ? -3.006 8.412 -13.616 1.00 95.12 77 VAL A O 1
ATOM 635 N N . GLU A 1 78 ? -4.112 9.710 -15.089 1.00 92.75 78 GLU A N 1
ATOM 636 C CA . GLU A 1 78 ? -4.238 10.863 -14.202 1.00 92.75 78 GLU A CA 1
ATOM 637 C C . GLU A 1 78 ? -5.062 10.556 -12.954 1.00 92.75 78 GLU A C 1
ATOM 639 O O . GLU A 1 78 ? -5.911 9.669 -12.916 1.00 92.75 78 GLU A O 1
ATOM 644 N N . SER A 1 79 ? -4.776 11.329 -11.917 1.00 91.88 79 SER A N 1
ATOM 645 C CA . SER A 1 79 ? -5.173 11.115 -10.539 1.00 91.88 79 SER A CA 1
ATOM 646 C C . SER A 1 79 ? -5.728 12.395 -9.967 1.00 91.88 79 SER A C 1
ATOM 648 O O . SER A 1 79 ? -5.109 13.433 -10.154 1.00 91.88 79 SER A O 1
ATOM 650 N N . VAL A 1 80 ? -6.801 12.331 -9.180 1.00 92.75 80 VAL A N 1
ATOM 651 C CA . VAL A 1 80 ? -7.134 13.431 -8.264 1.00 92.75 80 VAL A CA 1
ATOM 652 C C . VAL A 1 80 ? -5.890 13.796 -7.443 1.00 92.75 80 VAL A C 1
ATOM 654 O O . VAL A 1 80 ? -5.177 12.907 -6.963 1.00 92.75 80 VAL A O 1
ATOM 657 N N . ALA A 1 81 ? -5.580 15.091 -7.347 1.00 92.00 81 ALA A N 1
ATOM 658 C CA . ALA A 1 81 ? -4.360 15.563 -6.699 1.00 92.00 81 ALA A CA 1
ATOM 659 C C . ALA A 1 81 ? -4.407 15.414 -5.172 1.00 92.00 81 ALA A C 1
ATOM 661 O O . ALA A 1 81 ? -3.375 15.162 -4.550 1.00 92.00 81 ALA A O 1
ATOM 662 N N . SER A 1 82 ? -5.598 15.552 -4.582 1.00 92.88 82 SER A N 1
ATOM 663 C CA . SER A 1 82 ? -5.820 15.467 -3.140 1.00 92.88 82 SER A CA 1
ATOM 664 C C . SER A 1 82 ? -5.960 14.019 -2.669 1.00 92.88 82 SER A C 1
ATOM 666 O O . SER A 1 82 ? -6.961 13.345 -2.938 1.00 92.88 82 SER A O 1
ATOM 668 N N . ASP A 1 83 ? -4.984 13.553 -1.891 1.00 94.19 83 ASP A N 1
ATOM 669 C CA . ASP A 1 83 ? -5.042 12.230 -1.263 1.00 94.19 83 ASP A CA 1
ATOM 670 C C . ASP A 1 83 ? -6.196 12.121 -0.254 1.00 94.19 83 ASP A C 1
ATOM 672 O O . ASP A 1 83 ? -6.858 11.092 -0.184 1.00 94.19 83 ASP A O 1
ATOM 676 N N . ALA A 1 84 ? -6.538 13.210 0.446 1.00 94.88 84 ALA A N 1
ATOM 677 C CA . ALA A 1 84 ? -7.679 13.233 1.364 1.00 94.88 84 ALA A CA 1
ATOM 678 C C . ALA A 1 84 ? -9.028 13.062 0.642 1.00 94.88 84 ALA A C 1
ATOM 680 O O . ALA A 1 84 ? -9.921 12.389 1.158 1.00 94.88 84 ALA A O 1
ATOM 681 N N . ILE A 1 85 ? -9.199 13.656 -0.545 1.00 94.00 85 ILE A N 1
ATOM 682 C CA . ILE A 1 85 ? -10.415 13.459 -1.353 1.00 94.00 85 ILE A CA 1
ATOM 683 C C . ILE A 1 85 ? -10.452 12.029 -1.894 1.00 94.00 85 ILE A C 1
ATOM 685 O O . ILE A 1 85 ? -11.479 11.361 -1.778 1.00 94.00 85 ILE A O 1
ATOM 689 N N . THR A 1 86 ? -9.321 11.545 -2.416 1.00 94.88 86 THR A N 1
ATOM 690 C CA . THR A 1 86 ? -9.185 10.175 -2.931 1.00 94.88 86 THR A CA 1
ATOM 691 C C . THR A 1 86 ? -9.541 9.144 -1.855 1.00 94.88 86 THR A C 1
ATOM 693 O O . THR A 1 86 ? -10.412 8.304 -2.076 1.00 94.88 86 THR A O 1
ATOM 696 N N . GLU A 1 87 ? -8.946 9.254 -0.664 1.00 97.38 87 GLU A N 1
ATOM 697 C CA . GLU A 1 87 ? -9.196 8.362 0.473 1.00 97.38 87 GLU A CA 1
ATOM 698 C C . GLU A 1 87 ? -10.670 8.373 0.895 1.00 97.38 87 GLU A C 1
ATOM 700 O O . GLU A 1 87 ? -11.273 7.311 1.034 1.00 97.38 87 GLU A O 1
ATOM 705 N N . ARG A 1 88 ? -11.284 9.556 1.040 1.00 96.50 88 ARG A N 1
ATOM 706 C CA . ARG A 1 88 ? -12.697 9.681 1.432 1.00 96.50 88 ARG A CA 1
ATOM 707 C C . ARG A 1 88 ? -13.632 9.041 0.410 1.00 96.50 88 ARG A C 1
ATOM 709 O O . ARG A 1 88 ? -14.561 8.323 0.779 1.00 96.50 88 ARG A O 1
ATOM 716 N N . ASN A 1 89 ? -13.401 9.298 -0.875 1.00 95.38 89 ASN A N 1
ATOM 717 C CA . ASN A 1 89 ? -14.242 8.753 -1.936 1.00 95.38 89 ASN A CA 1
ATOM 718 C C . ASN A 1 89 ? -14.102 7.229 -2.014 1.00 95.38 89 ASN A C 1
ATOM 720 O O . ASN A 1 89 ? -15.103 6.528 -2.203 1.00 95.38 89 ASN A O 1
ATOM 724 N N . LEU A 1 90 ? -12.884 6.711 -1.831 1.00 96.56 90 LEU A N 1
ATOM 725 C CA . LEU A 1 90 ? -12.629 5.275 -1.808 1.00 96.56 90 LEU A CA 1
ATOM 726 C C . LEU A 1 90 ? -13.267 4.618 -0.576 1.00 96.56 90 LEU A C 1
ATOM 728 O O . LEU A 1 90 ? -13.966 3.619 -0.735 1.00 96.56 90 LEU A O 1
ATOM 732 N N . GLN A 1 91 ? -13.150 5.236 0.608 1.00 98.19 91 GLN A N 1
ATOM 733 C CA . GLN A 1 91 ? -13.827 4.810 1.838 1.00 98.19 91 GLN A CA 1
ATOM 734 C C . GLN A 1 91 ? -15.331 4.627 1.612 1.00 98.19 91 GLN A C 1
ATOM 736 O O . GLN A 1 91 ? -15.880 3.553 1.854 1.00 98.19 91 GLN A O 1
ATOM 741 N N . GLN A 1 92 ? -16.000 5.657 1.092 1.00 97.62 92 GLN A N 1
ATOM 742 C CA . GLN A 1 92 ? -17.448 5.633 0.877 1.00 97.62 92 GLN A CA 1
ATOM 743 C C . GLN A 1 92 ? -17.876 4.624 -0.193 1.00 97.62 92 GLN A C 1
ATOM 745 O O . GLN A 1 92 ? -18.895 3.947 -0.039 1.00 97.62 92 GLN A O 1
ATOM 750 N N . SER A 1 93 ? -17.123 4.531 -1.290 1.00 97.31 93 SER A N 1
ATOM 751 C CA . SER A 1 93 ? -17.484 3.678 -2.426 1.00 97.31 93 SER A CA 1
ATOM 752 C C . SER A 1 93 ? -17.267 2.201 -2.112 1.00 97.31 93 SER A C 1
ATOM 754 O O . SER A 1 93 ? -18.145 1.381 -2.380 1.00 97.31 93 SER A O 1
ATOM 756 N N . VAL A 1 94 ? -16.140 1.857 -1.482 1.00 98.12 94 VAL A N 1
ATOM 757 C CA . VAL A 1 94 ? -15.840 0.470 -1.109 1.00 98.12 94 VAL A CA 1
ATOM 758 C C . VAL A 1 94 ? -16.693 0.021 0.076 1.00 98.12 94 VAL A C 1
ATOM 760 O O . VAL A 1 94 ? -17.160 -1.111 0.068 1.00 98.12 94 VAL A O 1
ATOM 763 N N . ALA A 1 95 ? -17.022 0.895 1.035 1.00 98.25 95 ALA A N 1
ATOM 764 C CA . ALA A 1 95 ? -17.979 0.545 2.088 1.00 98.25 95 ALA A CA 1
ATOM 765 C C . ALA A 1 95 ? -19.349 0.138 1.517 1.00 98.25 95 ALA A C 1
ATOM 767 O O . ALA A 1 95 ? -19.925 -0.859 1.948 1.00 98.25 95 ALA A O 1
ATOM 768 N N . LYS A 1 96 ? -19.842 0.848 0.491 1.00 98.19 96 LYS A N 1
ATOM 769 C CA . LYS A 1 96 ? -21.067 0.462 -0.233 1.00 98.19 96 LYS A CA 1
ATOM 770 C C . LYS A 1 96 ? -20.902 -0.835 -1.025 1.00 98.19 96 LYS A C 1
ATOM 772 O O . LYS A 1 96 ? -21.860 -1.597 -1.139 1.00 98.19 96 LYS A O 1
ATOM 777 N N . LEU A 1 97 ? -19.715 -1.091 -1.577 1.00 98.19 97 LEU A N 1
ATOM 778 C CA . LEU A 1 97 ? -19.423 -2.362 -2.236 1.00 98.19 97 LEU A CA 1
ATOM 779 C C . LEU A 1 97 ? -19.495 -3.519 -1.232 1.00 98.19 97 LEU A C 1
ATOM 781 O O . LEU A 1 97 ? -20.231 -4.466 -1.487 1.00 98.19 97 LEU A O 1
ATOM 785 N N . LEU A 1 98 ? -18.834 -3.405 -0.074 1.00 98.56 98 LEU A N 1
ATOM 786 C CA . LEU A 1 98 ? -18.925 -4.374 1.029 1.00 98.56 98 LEU A CA 1
ATOM 787 C C . LEU A 1 98 ? -20.370 -4.553 1.509 1.00 98.56 98 LEU A C 1
ATOM 789 O O . LEU A 1 98 ? -20.796 -5.658 1.836 1.00 98.56 98 LEU A O 1
ATOM 793 N N . ASP A 1 99 ? -21.168 -3.481 1.506 1.00 98.12 99 ASP A N 1
ATOM 794 C CA . ASP A 1 99 ? -22.591 -3.578 1.829 1.00 98.12 99 ASP A CA 1
ATOM 795 C C . ASP A 1 99 ? -23.385 -4.439 0.846 1.00 98.12 99 ASP A C 1
ATOM 797 O O . ASP A 1 99 ? -24.351 -5.080 1.256 1.00 98.12 99 ASP A O 1
ATOM 801 N N . LYS A 1 100 ? -22.950 -4.494 -0.414 1.00 98.31 100 LYS A N 1
ATOM 802 C CA . LYS A 1 100 ? -23.580 -5.276 -1.476 1.00 98.31 100 LYS A CA 1
ATOM 803 C C . LYS A 1 100 ? -23.067 -6.714 -1.548 1.00 98.31 100 LYS A C 1
ATOM 805 O O . LYS A 1 100 ? -23.867 -7.610 -1.797 1.00 98.31 100 LYS A O 1
ATOM 810 N N . ILE A 1 101 ? -21.759 -6.922 -1.399 1.00 97.88 101 ILE A N 1
ATOM 811 C CA . ILE A 1 101 ? -21.121 -8.230 -1.639 1.00 97.88 101 ILE A CA 1
ATOM 812 C C . ILE A 1 101 ? -20.935 -9.055 -0.362 1.00 97.88 101 ILE A C 1
ATOM 814 O O . ILE A 1 101 ? -20.719 -10.258 -0.451 1.00 97.88 101 ILE A O 1
ATOM 818 N N . GLY A 1 102 ? -21.059 -8.432 0.814 1.00 97.81 102 GLY A N 1
ATOM 819 C CA . GLY A 1 102 ? -20.825 -9.079 2.102 1.00 97.81 102 GLY A CA 1
ATOM 820 C C . GLY A 1 102 ? -19.380 -8.939 2.600 1.00 97.81 102 GLY A C 1
ATOM 821 O O . GLY A 1 102 ? -18.631 -8.100 2.090 1.00 97.81 102 GLY A O 1
ATOM 822 N N . PRO A 1 103 ? -19.006 -9.704 3.645 1.00 98.00 103 PRO A N 1
ATOM 823 C CA . PRO A 1 103 ? -17.662 -9.681 4.210 1.00 98.00 103 PRO A CA 1
ATOM 824 C C . PRO A 1 103 ? -16.586 -10.037 3.180 1.00 98.00 103 PRO A C 1
ATOM 826 O O . PRO A 1 103 ? -16.773 -10.965 2.396 1.00 98.00 103 PRO A O 1
ATOM 829 N N . ALA A 1 104 ? -15.463 -9.319 3.192 1.00 98.56 104 ALA A N 1
ATOM 830 C CA . ALA A 1 104 ? -14.366 -9.547 2.254 1.00 98.56 104 ALA A CA 1
ATOM 831 C C . ALA A 1 104 ? -12.993 -9.213 2.857 1.00 98.56 104 ALA A C 1
ATOM 833 O O . ALA A 1 104 ? -12.881 -8.504 3.861 1.00 98.56 104 ALA A O 1
ATOM 834 N N . ILE A 1 105 ? -11.943 -9.702 2.200 1.00 98.62 105 ILE A N 1
ATOM 835 C CA . ILE A 1 105 ? -10.550 -9.324 2.456 1.00 98.62 105 ILE A CA 1
ATOM 836 C C . ILE A 1 105 ? -10.231 -8.081 1.622 1.00 98.62 105 ILE A C 1
ATOM 838 O O . ILE A 1 105 ? -10.474 -8.057 0.414 1.00 98.62 105 ILE A O 1
ATOM 842 N N . LEU A 1 106 ? -9.668 -7.051 2.251 1.00 98.62 106 LEU A N 1
ATOM 843 C CA . LEU A 1 106 ? -9.181 -5.869 1.544 1.00 98.62 106 LEU A CA 1
ATOM 844 C C . LEU A 1 106 ? -7.711 -6.061 1.178 1.00 98.62 106 LEU A C 1
ATOM 846 O O . LEU A 1 106 ? -6.880 -6.257 2.057 1.00 98.62 106 LEU A O 1
ATOM 850 N N . VAL A 1 107 ? -7.380 -5.955 -0.108 1.00 98.75 107 VAL A N 1
ATOM 851 C CA . VAL A 1 107 ? -5.990 -5.909 -0.583 1.00 98.75 107 VAL A CA 1
ATOM 852 C C . VAL A 1 107 ? -5.718 -4.510 -1.113 1.00 98.75 107 VAL A C 1
ATOM 854 O O . VAL A 1 107 ? -6.382 -4.058 -2.047 1.00 98.75 107 VAL A O 1
ATOM 857 N N . THR A 1 108 ? -4.767 -3.811 -0.504 1.00 98.69 108 THR A N 1
ATOM 858 C CA . THR A 1 108 ? -4.399 -2.438 -0.859 1.00 98.69 108 THR A CA 1
ATOM 859 C C . THR A 1 108 ? -2.925 -2.357 -1.233 1.00 98.69 108 THR A C 1
ATOM 861 O O . THR A 1 108 ? -2.106 -3.181 -0.825 1.00 98.69 108 THR A O 1
ATOM 864 N N . HIS A 1 109 ? -2.588 -1.355 -2.042 1.00 98.69 109 HIS A N 1
ATOM 865 C CA . HIS A 1 109 ? -1.216 -1.062 -2.450 1.00 98.69 109 HIS A CA 1
ATOM 866 C C . HIS A 1 109 ? -0.946 0.440 -2.405 1.00 98.69 109 HIS A C 1
ATOM 868 O O . HIS A 1 109 ? -1.775 1.234 -2.877 1.00 98.69 109 HIS A O 1
ATOM 874 N N . SER A 1 110 ? 0.216 0.829 -1.872 1.00 97.69 110 SER A N 1
ATOM 875 C CA . SER A 1 110 ? 0.718 2.205 -1.944 1.00 97.69 110 SER A CA 1
ATOM 876 C C . SER A 1 110 ? -0.301 3.216 -1.408 1.00 97.69 110 SER A C 1
ATOM 878 O O . SER A 1 110 ? -0.863 3.021 -0.330 1.00 97.69 110 SER A O 1
ATOM 880 N N . GLN A 1 111 ? -0.607 4.264 -2.179 1.00 96.25 111 GLN A N 1
ATOM 881 C CA . GLN A 1 111 ? -1.621 5.287 -1.895 1.00 96.25 111 GLN A CA 1
ATOM 882 C C . GLN A 1 111 ? -2.922 4.731 -1.280 1.00 96.25 111 GLN A C 1
ATOM 884 O O . GLN A 1 111 ? -3.470 5.328 -0.360 1.00 96.25 111 GLN A O 1
ATOM 889 N N . SER A 1 112 ? -3.425 3.590 -1.766 1.00 97.25 112 SER A N 1
ATOM 890 C CA . SER A 1 112 ? -4.692 3.016 -1.281 1.00 97.25 112 SER A CA 1
ATOM 891 C C . SER A 1 112 ? -4.598 2.366 0.106 1.00 97.25 112 SER A C 1
ATOM 893 O O . SER A 1 112 ? -5.628 2.027 0.688 1.00 97.25 112 SER A O 1
ATOM 895 N N . GLY A 1 113 ? -3.389 2.223 0.656 1.00 98.00 113 GLY A N 1
ATOM 896 C CA . GLY A 1 113 ? -3.146 1.700 1.998 1.00 98.00 113 GLY A CA 1
ATOM 897 C C . GLY A 1 113 ? -3.939 2.445 3.068 1.00 98.00 113 GLY A C 1
ATOM 898 O O . GLY A 1 113 ? -4.648 1.814 3.848 1.00 98.00 113 GLY A O 1
ATOM 899 N N . SER A 1 114 ? -3.910 3.783 3.035 1.00 97.94 114 SER A N 1
ATOM 900 C CA . SER A 1 114 ? -4.623 4.615 4.011 1.00 97.94 114 SER A CA 1
ATOM 901 C C . SER A 1 114 ? -6.146 4.439 3.930 1.00 97.94 114 SER A C 1
ATOM 903 O O . SER A 1 114 ? -6.842 4.377 4.944 1.00 97.94 114 SER A O 1
ATOM 905 N N . ALA A 1 115 ? -6.673 4.249 2.719 1.00 97.88 115 ALA A N 1
ATOM 906 C CA . ALA A 1 115 ? -8.083 3.956 2.514 1.00 97.88 115 ALA A CA 1
ATOM 907 C C . ALA A 1 115 ? -8.488 2.586 3.075 1.00 97.88 115 ALA A C 1
ATOM 909 O O . ALA A 1 115 ? -9.610 2.459 3.551 1.00 97.88 115 ALA A O 1
ATOM 910 N N . GLY A 1 116 ? -7.600 1.584 3.075 1.00 98.31 116 GLY A N 1
ATOM 911 C CA . GLY A 1 116 ? -7.858 0.289 3.716 1.00 98.31 116 GLY A CA 1
ATOM 912 C C . GLY A 1 116 ? -8.231 0.440 5.192 1.00 98.31 116 GLY A C 1
ATOM 913 O O . GLY A 1 116 ? -9.245 -0.102 5.631 1.00 98.31 116 GLY A O 1
ATOM 914 N N . TRP A 1 117 ? -7.477 1.267 5.924 1.00 98.62 117 TRP A N 1
ATOM 915 C CA . TRP A 1 117 ? -7.752 1.605 7.325 1.00 98.62 117 TRP A CA 1
ATOM 916 C C . TRP A 1 117 ? -9.077 2.353 7.471 1.00 98.62 117 TRP A C 1
ATOM 918 O O . TRP A 1 117 ? -9.912 1.988 8.294 1.00 98.62 117 TRP A O 1
ATOM 928 N N . ALA A 1 118 ? -9.300 3.363 6.627 1.00 98.69 118 ALA A N 1
ATOM 929 C CA . ALA A 1 118 ? -10.510 4.178 6.662 1.00 98.69 118 ALA A CA 1
ATOM 930 C C . ALA A 1 118 ? -11.781 3.364 6.349 1.00 98.69 118 ALA A C 1
ATOM 932 O O . ALA A 1 118 ? -12.826 3.583 6.961 1.00 98.69 118 ALA A O 1
ATOM 933 N N . ILE A 1 119 ? -11.725 2.427 5.398 1.00 98.69 119 ILE A N 1
ATOM 934 C CA . ILE A 1 119 ? -12.845 1.531 5.068 1.00 98.69 119 ILE A CA 1
ATOM 935 C C . ILE A 1 119 ? -13.150 0.629 6.262 1.00 98.69 119 ILE A C 1
ATOM 937 O O . ILE A 1 119 ? -14.310 0.514 6.660 1.00 98.69 119 ILE A O 1
ATOM 941 N N . ALA A 1 120 ? -12.113 0.010 6.830 1.00 98.56 120 ALA A N 1
ATOM 942 C CA . ALA A 1 120 ? -12.237 -0.880 7.975 1.00 98.56 120 ALA A CA 1
ATOM 943 C C . ALA A 1 120 ? -12.814 -0.171 9.204 1.00 98.56 120 ALA A C 1
ATOM 945 O O . ALA A 1 120 ? -13.665 -0.739 9.879 1.00 98.56 120 ALA A O 1
ATOM 946 N N . ASP A 1 121 ? -12.454 1.091 9.432 1.00 98.69 121 ASP A N 1
ATOM 947 C CA . ASP A 1 121 ? -12.994 1.895 10.530 1.00 98.69 121 ASP A CA 1
ATOM 948 C C . ASP A 1 121 ? -14.528 1.987 10.504 1.00 98.69 121 ASP A C 1
ATOM 950 O O . ASP A 1 121 ? -15.192 1.818 11.523 1.00 98.69 121 ASP A O 1
ATOM 954 N N . ILE A 1 122 ? -15.120 2.160 9.317 1.00 98.44 122 ILE A N 1
ATOM 955 C CA . ILE A 1 122 ? -16.578 2.304 9.174 1.00 98.44 122 ILE A CA 1
ATOM 956 C C . ILE A 1 122 ? -17.302 0.996 8.822 1.00 98.44 122 ILE A C 1
ATOM 958 O O . ILE A 1 122 ? -18.536 0.972 8.749 1.00 98.44 122 ILE A O 1
ATOM 962 N N . ARG A 1 123 ? -16.567 -0.085 8.542 1.00 98.25 123 ARG A N 1
ATOM 963 C CA . ARG A 1 123 ? -17.098 -1.402 8.144 1.00 98.25 123 ARG A CA 1
ATOM 964 C C . ARG A 1 123 ? -16.327 -2.552 8.791 1.00 98.25 123 ARG A C 1
ATOM 966 O O . ARG A 1 123 ? -16.138 -3.591 8.164 1.00 98.25 123 ARG A O 1
ATOM 973 N N . SER A 1 124 ? -15.950 -2.402 10.056 1.00 97.44 124 SER A N 1
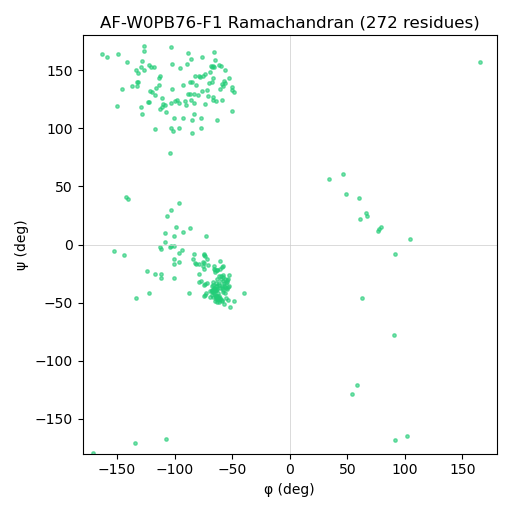ATOM 974 C CA . SER A 1 124 ? -15.105 -3.365 10.775 1.00 97.44 124 SER A CA 1
ATOM 975 C C . SER A 1 124 ? -15.658 -4.791 10.753 1.00 97.44 124 SER A C 1
ATOM 977 O O . SER A 1 124 ? -14.922 -5.738 10.515 1.00 97.44 124 SER A O 1
ATOM 979 N N . LEU A 1 125 ? -16.981 -4.951 10.867 1.00 97.50 125 LEU A N 1
ATOM 980 C CA . LEU A 1 125 ? -17.654 -6.258 10.812 1.00 97.50 125 LEU A CA 1
ATOM 981 C C . LEU A 1 125 ? -17.728 -6.889 9.407 1.00 97.50 125 LEU A C 1
ATOM 983 O O . LEU A 1 125 ? -18.157 -8.034 9.276 1.00 97.50 125 LEU A O 1
ATOM 987 N N . LYS A 1 126 ? -17.375 -6.151 8.347 1.00 98.38 126 LYS A N 1
ATOM 988 C CA . LYS A 1 126 ? -17.373 -6.637 6.954 1.00 98.38 126 LYS A CA 1
ATOM 989 C C . LYS A 1 126 ? -15.970 -6.762 6.368 1.00 98.38 126 LYS A C 1
ATOM 991 O O . LYS A 1 126 ? -15.831 -7.232 5.243 1.00 98.38 126 LYS A O 1
ATOM 996 N N . VAL A 1 127 ? -14.940 -6.358 7.101 1.00 98.50 127 VAL A N 1
ATOM 997 C CA . VAL A 1 127 ? -13.550 -6.537 6.688 1.00 98.50 127 VAL A CA 1
ATOM 998 C C . VAL A 1 127 ? -12.991 -7.735 7.441 1.00 98.50 127 VAL A C 1
ATOM 1000 O O . VAL A 1 127 ? -12.792 -7.673 8.648 1.00 98.50 127 VAL A O 1
ATOM 1003 N N . GLN A 1 128 ? -12.767 -8.836 6.726 1.00 98.12 128 GLN A N 1
ATOM 1004 C CA . GLN A 1 128 ? -12.264 -10.076 7.325 1.00 98.12 128 GLN A CA 1
ATOM 1005 C C . GLN A 1 128 ? -10.757 -10.037 7.577 1.00 98.12 128 GLN A C 1
ATOM 1007 O O . GLN A 1 128 ? -10.285 -10.640 8.530 1.00 98.12 128 GLN A O 1
ATOM 1012 N N . ALA A 1 129 ? -10.015 -9.334 6.723 1.00 98.56 129 ALA A N 1
ATOM 1013 C CA . ALA A 1 129 ? -8.598 -9.046 6.893 1.00 98.56 129 ALA A CA 1
ATOM 1014 C C . ALA A 1 129 ? -8.179 -7.893 5.976 1.00 98.56 129 ALA A C 1
ATOM 1016 O O . ALA A 1 129 ? -8.881 -7.568 5.009 1.00 98.56 129 ALA A O 1
ATOM 1017 N N . ILE A 1 130 ? -7.013 -7.311 6.256 1.00 98.81 130 ILE A N 1
ATOM 1018 C CA . ILE A 1 130 ? -6.373 -6.311 5.398 1.00 98.81 130 ILE A CA 1
ATOM 1019 C C . ILE A 1 130 ? -4.976 -6.793 5.013 1.00 98.81 130 ILE A C 1
ATOM 1021 O O . ILE A 1 130 ? -4.134 -7.021 5.876 1.00 98.81 130 ILE A O 1
ATOM 1025 N N . ILE A 1 131 ? -4.720 -6.889 3.712 1.00 98.88 131 ILE A N 1
ATOM 1026 C CA . ILE A 1 131 ? -3.392 -7.084 3.134 1.00 98.88 131 ILE A CA 1
ATOM 1027 C C . ILE A 1 131 ? -2.928 -5.739 2.579 1.00 98.88 131 ILE A C 1
ATOM 1029 O O . ILE A 1 131 ? -3.344 -5.323 1.498 1.00 98.88 131 ILE A O 1
ATOM 1033 N N . ALA A 1 132 ? -2.080 -5.048 3.330 1.00 98.81 132 ALA A N 1
ATOM 1034 C CA . ALA A 1 132 ? -1.488 -3.777 2.950 1.00 98.81 132 ALA A CA 1
ATOM 1035 C C . ALA A 1 132 ? -0.096 -4.008 2.353 1.00 98.81 132 ALA A C 1
ATOM 1037 O O . ALA A 1 132 ? 0.889 -4.210 3.064 1.00 98.81 132 ALA A O 1
ATOM 1038 N N . ILE A 1 133 ? -0.016 -3.987 1.026 1.00 98.88 133 ILE A N 1
ATOM 1039 C CA . ILE A 1 133 ? 1.247 -4.106 0.301 1.00 98.88 133 ILE A CA 1
ATOM 1040 C C . ILE A 1 133 ? 1.853 -2.712 0.218 1.00 98.88 133 ILE A C 1
ATOM 1042 O O . ILE A 1 133 ? 1.350 -1.868 -0.523 1.00 98.88 133 ILE A O 1
ATOM 1046 N N . GLU A 1 134 ? 2.913 -2.472 0.984 1.00 98.62 134 GLU A N 1
ATOM 1047 C CA . GLU A 1 134 ? 3.631 -1.193 1.003 1.00 98.62 134 GLU A CA 1
ATOM 1048 C C . GLU A 1 134 ? 2.682 0.024 1.079 1.00 98.62 134 GLU A C 1
ATOM 1050 O O . GLU A 1 134 ? 2.590 0.799 0.122 1.00 98.62 134 GLU A O 1
ATOM 1055 N N . PRO A 1 135 ? 1.866 0.149 2.148 1.00 98.44 135 PRO A N 1
ATOM 1056 C CA . PRO A 1 135 ? 0.825 1.171 2.254 1.00 98.44 135 PRO A CA 1
ATOM 1057 C C . PRO A 1 135 ? 1.395 2.590 2.314 1.00 98.44 135 PRO A C 1
ATOM 1059 O O . PRO A 1 135 ? 2.526 2.801 2.729 1.00 98.44 135 PRO A O 1
ATOM 1062 N N . ALA A 1 136 ? 0.576 3.589 1.977 1.00 96.38 136 ALA A N 1
ATOM 1063 C CA . ALA A 1 136 ? 0.899 5.000 2.168 1.00 96.38 136 ALA A CA 1
ATOM 1064 C C . ALA A 1 136 ? 1.379 5.259 3.604 1.00 96.38 136 ALA A C 1
ATOM 1066 O O . ALA A 1 136 ? 0.612 5.078 4.553 1.00 96.38 136 ALA A O 1
ATOM 1067 N N . CYS A 1 137 ? 2.647 5.655 3.746 1.00 93.38 137 CYS A N 1
ATOM 1068 C CA . CYS A 1 137 ? 3.320 5.913 5.018 1.00 93.38 137 CYS A CA 1
ATOM 1069 C C . CYS A 1 137 ? 4.708 6.565 4.791 1.00 93.38 137 CYS A C 1
ATOM 1071 O O . CYS A 1 137 ? 5.042 6.820 3.628 1.00 93.38 137 CYS A O 1
ATOM 1073 N N . PRO A 1 138 ? 5.523 6.880 5.828 1.00 95.25 138 PRO A N 1
ATOM 1074 C CA . PRO A 1 138 ? 5.353 6.631 7.273 1.00 95.25 138 PRO A CA 1
ATOM 1075 C C . PRO A 1 138 ? 4.171 7.406 7.892 1.00 95.25 138 PRO A C 1
ATOM 1077 O O . PRO A 1 138 ? 3.668 8.322 7.256 1.00 95.25 138 PRO A O 1
ATOM 1080 N N . PRO A 1 139 ? 3.693 7.088 9.107 1.00 96.12 139 PRO A N 1
ATOM 1081 C CA . PRO A 1 139 ? 2.674 7.890 9.791 1.00 96.12 139 PRO A CA 1
ATOM 1082 C C . PRO A 1 139 ? 3.085 9.358 9.985 1.00 96.12 139 PRO A C 1
ATOM 1084 O O . PRO A 1 139 ? 4.228 9.636 10.343 1.00 96.12 139 PRO A O 1
ATOM 1087 N N . ILE A 1 140 ? 2.135 10.287 9.809 1.00 94.81 140 ILE A N 1
ATOM 1088 C CA . ILE A 1 140 ? 2.244 11.749 10.026 1.00 94.81 140 ILE A CA 1
ATOM 1089 C C . ILE A 1 140 ? 3.251 12.513 9.149 1.00 94.81 140 ILE A C 1
ATOM 1091 O O . ILE A 1 140 ? 2.926 13.583 8.641 1.00 94.81 140 ILE A O 1
ATOM 1095 N N . MET A 1 141 ? 4.473 12.024 8.972 1.00 94.81 141 MET A N 1
ATOM 1096 C CA . MET A 1 141 ? 5.535 12.695 8.219 1.00 94.81 141 MET A CA 1
ATOM 1097 C C . MET A 1 141 ? 5.963 11.818 7.051 1.00 94.81 141 MET A C 1
ATOM 1099 O O . MET A 1 141 ? 6.204 10.627 7.223 1.00 94.81 141 MET A O 1
ATOM 1103 N N . GLU A 1 142 ? 6.045 12.393 5.855 1.00 93.31 142 GLU A N 1
ATOM 1104 C CA . GLU A 1 142 ? 6.600 11.699 4.697 1.00 93.31 142 GLU A CA 1
ATOM 1105 C C . GLU A 1 142 ? 8.094 11.440 4.901 1.00 93.31 142 GLU A C 1
ATOM 1107 O O . GLU A 1 142 ? 8.792 12.194 5.580 1.00 93.31 142 GLU A O 1
ATOM 1112 N N . HIS A 1 143 ? 8.607 10.398 4.253 1.00 93.06 143 HIS A N 1
ATOM 1113 C CA . HIS A 1 143 ? 10.045 10.185 4.173 1.00 93.06 143 HIS A CA 1
ATOM 1114 C C . HIS A 1 143 ? 10.725 11.299 3.354 1.00 93.06 143 HIS A C 1
ATOM 1116 O O . HIS A 1 143 ? 10.132 11.876 2.438 1.00 93.06 143 HIS A O 1
ATOM 1122 N N . GLU A 1 144 ? 12.000 11.578 3.629 1.00 89.75 144 GLU A N 1
ATOM 1123 C CA . GLU A 1 144 ? 12.754 12.666 2.984 1.00 89.75 144 GLU A CA 1
ATOM 1124 C C . GLU A 1 144 ? 12.851 12.518 1.460 1.00 89.75 144 GLU A C 1
ATOM 1126 O O . GLU A 1 144 ? 12.827 13.513 0.736 1.00 89.75 144 GLU A O 1
ATOM 1131 N N . VAL A 1 145 ? 12.842 11.280 0.953 1.00 88.75 145 VAL A N 1
ATOM 1132 C CA . VAL A 1 145 ? 12.804 10.983 -0.494 1.00 88.75 145 VAL A CA 1
ATOM 1133 C C . VAL A 1 145 ? 11.564 11.572 -1.196 1.00 88.75 145 VAL A C 1
ATOM 1135 O O . VAL A 1 145 ? 11.568 11.767 -2.413 1.00 88.75 145 VAL A O 1
ATOM 1138 N N . PHE A 1 146 ? 10.513 11.897 -0.434 1.00 89.56 146 PHE A N 1
ATOM 1139 C CA . PHE A 1 146 ? 9.288 12.553 -0.900 1.00 89.56 146 PHE A CA 1
ATOM 1140 C C . PHE A 1 146 ? 9.157 14.016 -0.448 1.00 89.56 146 PHE A C 1
ATOM 1142 O O . PHE A 1 146 ? 8.206 14.694 -0.829 1.00 89.56 146 PHE A O 1
ATOM 1149 N N . GLY A 1 147 ? 10.151 14.545 0.269 1.00 89.69 147 GLY A N 1
ATOM 1150 C CA . GLY A 1 147 ? 10.215 15.945 0.687 1.00 89.69 147 GLY A CA 1
ATOM 1151 C C . GLY A 1 147 ? 9.885 16.198 2.157 1.00 89.69 147 GLY A C 1
ATOM 1152 O O . GLY A 1 147 ? 9.849 17.363 2.550 1.00 89.69 147 GLY A O 1
ATOM 1153 N N . GLY A 1 148 ? 9.659 15.152 2.963 1.00 90.44 148 GLY A N 1
ATOM 1154 C CA . GLY A 1 148 ? 9.600 15.278 4.424 1.00 90.44 148 GLY A CA 1
ATOM 1155 C C . GLY A 1 148 ? 8.427 16.108 4.952 1.00 90.44 148 GLY A C 1
ATOM 1156 O O . GLY A 1 148 ? 8.547 16.759 5.989 1.00 90.44 148 GLY A O 1
ATOM 1157 N N . LYS A 1 149 ? 7.310 16.175 4.219 1.00 92.94 149 LYS A N 1
ATOM 1158 C CA . LYS A 1 149 ? 6.162 17.011 4.594 1.00 92.94 149 LYS A CA 1
ATOM 1159 C C . LYS A 1 149 ? 5.197 16.253 5.493 1.00 92.94 149 LYS A C 1
ATOM 1161 O O . LYS A 1 149 ? 5.097 15.033 5.438 1.00 92.94 149 LYS A O 1
ATOM 1166 N N . MET A 1 150 ? 4.437 16.997 6.292 1.00 92.50 150 MET A N 1
ATOM 1167 C CA . MET A 1 150 ? 3.350 16.408 7.065 1.00 92.50 150 MET A CA 1
ATOM 1168 C C . MET A 1 150 ? 2.241 15.905 6.129 1.00 92.50 150 MET A C 1
ATOM 1170 O O . MET A 1 150 ? 1.660 16.680 5.361 1.00 92.50 150 MET A O 1
ATOM 1174 N N . HIS A 1 151 ? 1.909 14.625 6.250 1.00 94.44 151 HIS A N 1
ATOM 1175 C CA . HIS A 1 151 ? 0.813 13.927 5.575 1.00 94.44 151 HIS A CA 1
ATOM 1176 C C . HIS A 1 151 ? 0.050 13.067 6.596 1.00 94.44 151 HIS A C 1
ATOM 1178 O O . HIS A 1 151 ? 0.235 13.274 7.788 1.00 94.44 151 HIS A O 1
ATOM 1184 N N . LEU A 1 152 ? -0.880 12.207 6.157 1.00 96.75 152 LEU A N 1
ATOM 1185 C CA . LEU A 1 152 ? -1.645 11.278 7.019 1.00 96.75 152 LEU A CA 1
ATOM 1186 C C . LEU A 1 152 ? -1.964 11.831 8.422 1.00 96.75 152 LEU A C 1
ATOM 1188 O O . LEU A 1 152 ? -1.563 11.273 9.440 1.00 96.75 152 LEU A O 1
ATOM 1192 N N . ARG A 1 153 ? -2.634 12.991 8.479 1.00 96.06 153 ARG A N 1
ATOM 1193 C CA . ARG A 1 153 ? -2.714 13.826 9.695 1.00 96.06 153 ARG A CA 1
ATOM 1194 C C . ARG A 1 153 ? -3.372 13.132 10.890 1.00 96.06 153 ARG A C 1
ATOM 1196 O O . ARG A 1 153 ? -3.252 13.621 12.004 1.00 96.06 153 ARG A O 1
ATOM 1203 N N . TRP A 1 154 ? -4.054 12.015 10.665 1.00 97.88 154 TRP A N 1
ATOM 1204 C CA . TRP A 1 154 ? -4.700 11.203 11.691 1.00 97.88 154 TRP A CA 1
ATOM 1205 C C . TRP A 1 154 ? -3.897 9.934 12.017 1.00 97.88 154 TRP A C 1
ATOM 1207 O O . TRP A 1 154 ? -4.458 8.902 12.379 1.00 97.88 154 TRP A O 1
ATOM 1217 N N . GLY A 1 155 ? -2.572 9.995 11.876 1.00 97.31 155 GLY A N 1
ATOM 1218 C CA . GLY A 1 155 ? -1.655 8.880 12.100 1.00 97.31 155 GLY A CA 1
ATOM 1219 C C . GLY A 1 155 ? -1.431 8.101 10.816 1.00 97.31 155 GLY A C 1
ATOM 1220 O O . GLY A 1 155 ? -0.415 8.281 10.153 1.00 97.31 155 GLY A O 1
ATOM 1221 N N . VAL A 1 156 ? -2.405 7.267 10.447 1.00 97.81 156 VAL A N 1
ATOM 1222 C CA . VAL A 1 156 ? -2.326 6.371 9.275 1.00 97.81 156 VAL A CA 1
ATOM 1223 C C . VAL A 1 156 ? -3.299 6.738 8.149 1.00 97.81 156 VAL A C 1
ATOM 1225 O O . VAL A 1 156 ? -3.283 6.103 7.098 1.00 97.81 156 VAL A O 1
ATOM 1228 N N . THR A 1 157 ? -4.130 7.769 8.339 1.00 98.44 157 THR A N 1
ATOM 1229 C CA . THR A 1 157 ? -5.125 8.247 7.364 1.00 98.44 157 THR A CA 1
ATOM 1230 C C . THR A 1 157 ? -5.026 9.751 7.124 1.00 98.44 157 THR A C 1
ATOM 1232 O O . THR A 1 157 ? -4.605 10.530 7.986 1.00 98.44 157 THR A O 1
ATOM 1235 N N . HIS A 1 158 ? -5.431 10.194 5.932 1.00 97.56 158 HIS A N 1
ATOM 1236 C CA . HIS A 1 158 ? -5.533 11.615 5.595 1.00 97.56 158 HIS A CA 1
ATOM 1237 C C . HIS A 1 158 ? -6.753 12.278 6.253 1.00 97.56 158 HIS A C 1
ATOM 1239 O O . HIS A 1 158 ? -6.683 13.451 6.634 1.00 97.56 158 HIS A O 1
ATOM 1245 N N . ASN A 1 159 ? -7.857 11.542 6.392 1.00 97.56 159 ASN A N 1
ATOM 1246 C CA . ASN A 1 159 ? -9.098 11.960 7.041 1.00 97.56 159 ASN A CA 1
ATOM 1247 C C . ASN A 1 159 ? -9.246 11.350 8.438 1.00 97.56 159 ASN A C 1
ATOM 1249 O O . ASN A 1 159 ? -8.491 10.460 8.823 1.00 97.56 159 ASN A O 1
ATOM 1253 N N . ALA A 1 160 ? -10.241 11.845 9.179 1.00 97.81 160 ALA A N 1
ATOM 1254 C CA . ALA A 1 160 ? -10.568 11.344 10.505 1.00 97.81 160 ALA A CA 1
ATOM 1255 C C . ALA A 1 160 ? -10.854 9.838 10.491 1.00 97.81 160 ALA A C 1
ATOM 1257 O O . ALA A 1 160 ? -11.528 9.336 9.590 1.00 97.81 160 ALA A O 1
ATOM 1258 N N . ILE A 1 161 ? -10.338 9.175 11.517 1.00 97.94 161 ILE A N 1
ATOM 1259 C CA . ILE A 1 161 ? -10.554 7.774 11.858 1.00 97.94 161 ILE A CA 1
ATOM 1260 C C . ILE A 1 161 ? -10.887 7.722 13.352 1.00 97.94 161 ILE A C 1
ATOM 1262 O O . ILE A 1 161 ? -10.420 8.586 14.108 1.00 97.94 161 ILE A O 1
ATOM 1266 N N . GLU A 1 162 ? -11.716 6.771 13.776 1.00 98.31 162 GLU A N 1
ATOM 1267 C CA . GLU A 1 162 ? -12.129 6.680 15.176 1.00 98.31 162 GLU A CA 1
ATOM 1268 C C . GLU A 1 162 ? -10.941 6.320 16.080 1.00 98.31 162 GLU A C 1
ATOM 1270 O O . GLU A 1 162 ? -10.259 5.313 15.879 1.00 98.31 162 GLU A O 1
ATOM 1275 N N . TYR A 1 163 ? -10.729 7.135 17.115 1.00 98.56 163 TYR A N 1
ATOM 1276 C CA . TYR A 1 163 ? -9.730 6.903 18.154 1.00 98.56 163 TYR A CA 1
ATOM 1277 C C . TYR A 1 163 ? -10.394 6.741 19.524 1.00 98.56 163 TYR A C 1
ATOM 1279 O O . TYR A 1 163 ? -11.442 7.320 19.796 1.00 98.56 163 TYR A O 1
ATOM 1287 N N . SER A 1 164 ? -9.748 6.003 20.425 1.00 98.00 164 SER A N 1
ATOM 1288 C CA . SER A 1 164 ? -10.129 5.904 21.835 1.00 98.00 164 SER A CA 1
ATOM 1289 C C . SER A 1 164 ? -8.918 6.165 22.741 1.00 98.00 164 SER A C 1
ATOM 1291 O O . SER A 1 164 ? -7.949 5.409 22.673 1.00 98.00 164 SER A O 1
ATOM 1293 N N . PRO A 1 165 ? -8.927 7.202 23.597 1.00 97.75 165 PRO A N 1
ATOM 1294 C CA . PRO A 1 165 ? -9.975 8.218 23.740 1.00 97.75 165 PRO A CA 1
ATOM 1295 C C . PRO A 1 165 ? -10.231 9.017 22.445 1.00 97.75 165 PRO A C 1
ATOM 1297 O O . PRO A 1 165 ? -9.315 9.135 21.627 1.00 97.75 165 PRO A O 1
ATOM 1300 N N . PRO A 1 166 ? -11.441 9.572 22.243 1.00 97.44 166 PRO A N 1
ATOM 1301 C CA . PRO A 1 166 ? -11.781 10.288 21.016 1.00 97.44 166 PRO A CA 1
ATOM 1302 C C . PRO A 1 166 ? -10.986 11.584 20.864 1.00 97.44 166 PRO A C 1
ATOM 1304 O O . PRO A 1 166 ? -10.749 12.305 21.836 1.00 97.44 166 PRO A O 1
ATOM 1307 N N . LEU A 1 167 ? -10.625 11.892 19.619 1.00 96.62 167 LEU A N 1
ATOM 1308 C CA . LEU A 1 167 ? -9.943 13.121 19.220 1.00 96.62 167 LEU A CA 1
ATOM 1309 C C . LEU A 1 167 ? -10.939 14.087 18.577 1.00 96.62 167 LEU A C 1
ATOM 1311 O O . LEU A 1 167 ? -11.691 13.713 17.678 1.00 96.62 167 LEU A O 1
ATOM 1315 N N . LYS A 1 168 ? -10.907 15.361 18.965 1.00 94.75 168 LYS A N 1
ATOM 1316 C CA . LYS A 1 168 ? -11.711 16.414 18.321 1.00 94.75 168 LYS A CA 1
ATOM 1317 C C . LYS A 1 168 ? -11.110 16.852 16.992 1.00 94.75 168 LYS A C 1
ATOM 1319 O O . LYS A 1 168 ? -11.826 17.294 16.098 1.00 94.75 168 LYS A O 1
ATOM 1324 N N . ASN A 1 169 ? -9.785 16.802 16.881 1.00 96.56 169 ASN A N 1
ATOM 1325 C CA . ASN A 1 169 ? -9.045 17.127 15.668 1.00 96.56 169 ASN A CA 1
ATOM 1326 C C . ASN A 1 169 ? -7.649 16.484 15.694 1.00 96.56 169 ASN A C 1
ATOM 1328 O O . ASN A 1 169 ? -7.121 16.162 16.754 1.00 96.56 169 ASN A O 1
ATOM 1332 N N . ALA A 1 170 ? -7.025 16.377 14.521 1.00 95.12 170 ALA A N 1
ATOM 1333 C CA . ALA A 1 170 ? -5.714 15.755 14.335 1.00 95.12 170 ALA A CA 1
ATOM 1334 C C . ALA A 1 170 ? -4.585 16.307 15.234 1.00 95.12 170 ALA A C 1
ATOM 1336 O O . ALA A 1 170 ? -3.672 15.568 15.579 1.00 95.12 170 ALA A O 1
ATOM 1337 N N . THR A 1 171 ? -4.625 17.584 15.641 1.00 94.75 171 THR A N 1
ATOM 1338 C CA . THR A 1 171 ? -3.540 18.205 16.440 1.00 94.75 171 THR A CA 1
ATOM 1339 C C . THR A 1 171 ? -3.522 17.764 17.910 1.00 94.75 171 THR A C 1
ATOM 1341 O O . THR A 1 171 ? -2.589 18.070 18.667 1.00 94.75 171 THR A O 1
ATOM 1344 N N . GLU A 1 172 ? -4.561 17.041 18.333 1.00 96.31 172 GLU A N 1
ATOM 1345 C CA . GLU A 1 172 ? -4.614 16.398 19.642 1.00 96.31 172 GLU A CA 1
ATOM 1346 C C . GLU A 1 172 ? -3.718 15.152 19.711 1.00 96.31 172 GLU A C 1
ATOM 1348 O O . GLU A 1 172 ? -3.256 14.836 20.805 1.00 96.31 172 GLU A O 1
ATOM 1353 N N . LEU A 1 173 ? -3.359 14.536 18.572 1.00 96.25 173 LEU A N 1
ATOM 1354 C CA . LEU A 1 173 ? -2.304 13.520 18.522 1.00 96.25 173 LEU A CA 1
ATOM 1355 C C . LEU A 1 173 ? -0.970 14.155 18.919 1.00 96.25 173 LEU A C 1
ATOM 1357 O O . LEU A 1 173 ? -0.377 14.939 18.176 1.00 96.25 173 LEU A O 1
ATOM 1361 N N . LYS A 1 174 ? -0.500 13.828 20.122 1.00 96.50 174 LYS A N 1
ATOM 1362 C CA . LYS A 1 174 ? 0.822 14.237 20.596 1.00 96.50 174 LYS A CA 1
ATOM 1363 C C . LYS A 1 174 ? 1.855 13.264 20.067 1.00 96.50 174 LYS A C 1
ATOM 1365 O O . LYS A 1 174 ? 1.690 12.056 20.202 1.00 96.50 174 LYS A O 1
ATOM 1370 N N . LEU A 1 175 ? 2.901 13.811 19.462 1.00 96.50 175 LEU A N 1
ATOM 1371 C CA . LEU A 1 175 ? 3.882 13.052 18.705 1.00 96.50 175 LEU A CA 1
ATOM 1372 C C . LEU A 1 175 ? 5.235 13.077 19.398 1.00 96.50 175 LEU A C 1
ATOM 1374 O O . LEU A 1 175 ? 5.632 14.097 19.964 1.00 96.50 175 LEU A O 1
ATOM 1378 N N . ILE A 1 176 ? 5.949 11.968 19.291 1.00 96.19 176 ILE A N 1
ATOM 1379 C CA . ILE A 1 176 ? 7.353 11.839 19.660 1.00 96.19 176 ILE A CA 1
ATOM 1380 C C . ILE A 1 176 ? 8.086 11.144 18.516 1.00 96.19 176 ILE A C 1
ATOM 1382 O O . ILE A 1 176 ? 7.545 10.226 17.903 1.00 96.19 176 ILE A O 1
ATOM 1386 N N . GLN A 1 177 ? 9.295 11.598 18.203 1.00 95.50 177 GLN A N 1
ATOM 1387 C CA . GLN A 1 177 ? 10.166 10.901 17.265 1.00 95.50 177 GLN A CA 1
ATOM 1388 C C . GLN A 1 177 ? 11.082 9.957 18.043 1.00 95.50 177 GLN A C 1
ATOM 1390 O O . GLN A 1 177 ? 11.606 10.329 19.096 1.00 95.50 177 GLN A O 1
ATOM 1395 N N . GLU A 1 178 ? 11.268 8.741 17.540 1.00 93.31 178 GLU A N 1
ATOM 1396 C CA . GLU A 1 178 ? 12.238 7.803 18.102 1.00 93.31 178 GLU A CA 1
ATOM 1397 C C . GLU A 1 178 ? 13.654 8.389 18.101 1.00 93.31 178 GLU A C 1
ATOM 1399 O O . GLU A 1 178 ? 14.108 8.960 17.107 1.00 93.31 178 GLU A O 1
ATOM 1404 N N . ILE A 1 179 ? 14.369 8.198 19.212 1.00 86.50 179 ILE A N 1
ATOM 1405 C CA . ILE A 1 179 ? 15.762 8.643 19.356 1.00 86.50 179 ILE A CA 1
ATOM 1406 C C . ILE A 1 179 ? 16.695 7.752 18.530 1.00 86.50 179 ILE A C 1
ATOM 1408 O O . ILE A 1 179 ? 17.589 8.256 17.858 1.00 86.50 179 ILE A O 1
ATOM 1412 N N . GLU A 1 180 ? 16.462 6.440 18.549 1.00 86.94 180 GLU A N 1
ATOM 1413 C CA . GLU A 1 180 ? 17.244 5.439 17.822 1.00 86.94 180 GLU A CA 1
ATOM 1414 C C . GLU A 1 180 ? 16.348 4.755 16.789 1.00 86.94 180 GLU A C 1
ATOM 1416 O O . GLU A 1 180 ? 15.211 4.391 17.095 1.00 86.94 180 GLU A O 1
ATOM 1421 N N . SER A 1 181 ? 16.842 4.592 15.562 1.00 87.88 181 SER A N 1
ATOM 1422 C CA . SER A 1 181 ? 16.151 3.802 14.548 1.00 87.88 181 SER A CA 1
ATOM 1423 C C . SER A 1 181 ? 16.321 2.304 14.828 1.00 87.88 181 SER A C 1
ATOM 1425 O O . SER A 1 181 ? 17.248 1.868 15.508 1.00 87.88 181 SER A O 1
ATOM 1427 N N . GLN A 1 182 ? 15.455 1.473 14.243 1.00 88.62 182 GLN A N 1
ATOM 1428 C CA . GLN A 1 182 ? 15.559 0.009 14.355 1.00 88.62 182 GLN A CA 1
ATOM 1429 C C . GLN A 1 182 ? 16.718 -0.599 13.529 1.00 88.62 182 GLN A C 1
ATOM 1431 O O . GLN A 1 182 ? 16.800 -1.821 13.382 1.00 88.62 182 GLN A O 1
ATOM 1436 N N . GLY A 1 183 ? 17.578 0.236 12.941 1.00 88.88 183 GLY A N 1
ATOM 1437 C CA . GLY A 1 183 ? 18.737 -0.150 12.142 1.00 88.88 183 GLY A CA 1
ATOM 1438 C C . GLY A 1 183 ? 19.282 1.022 11.323 1.00 88.88 183 GLY A C 1
ATOM 1439 O O . GLY A 1 183 ? 18.544 1.953 11.004 1.00 88.88 183 GLY A O 1
ATOM 1440 N N . ASP A 1 184 ? 20.559 0.949 10.949 1.00 86.38 184 ASP A N 1
ATOM 1441 C CA . ASP A 1 184 ? 21.296 2.061 10.323 1.00 86.38 184 ASP A CA 1
ATOM 1442 C C . ASP A 1 184 ? 20.654 2.587 9.024 1.00 86.38 184 ASP A C 1
ATOM 1444 O O . ASP A 1 184 ? 20.688 3.783 8.754 1.00 86.38 184 ASP A O 1
ATOM 1448 N N . ASP A 1 185 ? 20.014 1.706 8.247 1.00 90.31 185 ASP A N 1
ATOM 1449 C CA . ASP A 1 185 ? 19.343 2.043 6.981 1.00 90.31 185 ASP A CA 1
ATOM 1450 C C . ASP A 1 185 ? 17.813 2.216 7.125 1.00 90.31 185 ASP A C 1
ATOM 1452 O O . ASP A 1 185 ? 17.078 2.157 6.130 1.00 90.31 185 ASP A O 1
ATOM 1456 N N . LEU A 1 186 ? 17.309 2.361 8.357 1.00 94.50 186 LEU A N 1
ATOM 1457 C CA . LEU A 1 186 ? 15.887 2.513 8.670 1.00 94.50 186 LEU A CA 1
ATOM 1458 C C . LEU A 1 186 ? 15.584 3.897 9.247 1.00 94.50 186 LEU A C 1
ATOM 1460 O O . LEU A 1 186 ? 16.342 4.449 10.039 1.00 94.50 186 LEU A O 1
ATOM 1464 N N . SER A 1 187 ? 14.430 4.447 8.883 1.00 94.00 187 SER A N 1
ATOM 1465 C CA . SER A 1 187 ? 13.968 5.743 9.369 1.00 94.00 187 SER A CA 1
ATOM 1466 C C . SER A 1 187 ? 13.604 5.715 10.854 1.00 94.00 187 SER A C 1
ATOM 1468 O O . SER A 1 187 ? 13.072 4.726 11.367 1.00 94.00 187 SER A O 1
ATOM 1470 N N . HIS A 1 188 ? 13.816 6.855 11.512 1.00 94.62 188 HIS A N 1
ATOM 1471 C CA . HIS A 1 188 ? 13.252 7.152 12.826 1.00 94.62 188 HIS A CA 1
ATOM 1472 C C . HIS A 1 188 ? 11.746 7.378 12.705 1.00 94.62 188 HIS A C 1
ATOM 1474 O O . HIS A 1 188 ? 11.305 8.206 11.898 1.00 94.62 188 HIS A O 1
ATOM 1480 N N . CYS A 1 189 ? 10.953 6.683 13.516 1.00 95.94 189 CYS A N 1
ATOM 1481 C CA . CYS A 1 189 ? 9.505 6.775 13.424 1.00 95.94 189 CYS A CA 1
ATOM 1482 C C . CYS A 1 189 ? 8.945 7.929 14.253 1.00 95.94 189 CYS A C 1
ATOM 1484 O O . CYS A 1 189 ? 9.361 8.172 15.386 1.00 95.94 189 CYS A O 1
ATOM 1486 N N . TRP A 1 190 ? 7.947 8.614 13.697 1.00 96.19 190 TRP A N 1
ATOM 1487 C CA . TRP A 1 190 ? 7.043 9.457 14.471 1.00 96.19 190 TRP A CA 1
ATOM 1488 C C . TRP A 1 190 ? 5.949 8.571 15.063 1.00 96.19 190 TRP A C 1
ATOM 1490 O O . TRP A 1 190 ? 5.251 7.881 14.325 1.00 96.19 190 TRP A O 1
ATOM 1500 N N . LEU A 1 191 ? 5.821 8.579 16.387 1.00 96.69 191 LEU A N 1
ATOM 1501 C CA . LEU A 1 191 ? 4.893 7.760 17.168 1.00 96.69 191 LEU A CA 1
ATOM 1502 C C . LEU A 1 191 ? 4.041 8.637 18.088 1.00 96.69 191 LEU A C 1
ATOM 1504 O O . LEU A 1 191 ? 4.303 9.831 18.251 1.00 96.69 191 LEU A O 1
ATOM 1508 N N . GLN A 1 192 ? 3.025 8.048 18.717 1.00 97.56 192 GLN A N 1
ATOM 1509 C CA . GLN A 1 192 ? 2.219 8.739 19.720 1.00 97.56 192 GLN A CA 1
ATOM 1510 C C . GLN A 1 192 ? 2.985 8.858 21.045 1.00 97.56 192 GLN A C 1
ATOM 1512 O O . GLN A 1 192 ? 3.705 7.945 21.455 1.00 97.56 192 GLN A O 1
ATOM 1517 N N . VAL A 1 193 ? 2.788 9.959 21.767 1.00 97.25 193 VAL A N 1
ATOM 1518 C CA . VAL A 1 193 ? 3.166 10.046 23.185 1.00 97.25 193 VAL A CA 1
ATOM 1519 C C . VAL A 1 193 ? 2.270 9.102 23.993 1.00 97.25 193 VAL A C 1
ATOM 1521 O O . VAL A 1 193 ? 1.074 9.006 23.734 1.00 97.25 193 VAL A O 1
ATOM 1524 N N . GLN A 1 194 ? 2.842 8.400 24.974 1.00 95.25 194 GLN A N 1
ATOM 1525 C CA . GLN A 1 194 ? 2.085 7.491 25.840 1.00 95.25 194 GLN A CA 1
ATOM 1526 C C . GLN A 1 194 ? 1.310 8.252 26.940 1.00 95.25 194 GLN A C 1
ATOM 1528 O O . GLN A 1 194 ? 1.843 9.225 27.480 1.00 95.25 194 GLN A O 1
ATOM 1533 N N . PRO A 1 195 ? 0.104 7.795 27.337 1.00 96.12 195 PRO A N 1
ATOM 1534 C CA . PRO A 1 195 ? -0.624 6.651 26.783 1.00 96.12 195 PRO A CA 1
ATOM 1535 C C . PRO A 1 195 ? -1.182 6.950 25.384 1.00 96.12 195 PRO A C 1
ATOM 1537 O O . PRO A 1 195 ? -1.784 7.997 25.159 1.00 96.12 195 PRO A O 1
ATOM 1540 N N . ALA A 1 196 ? -0.982 6.021 24.451 1.00 97.44 196 ALA A N 1
ATOM 1541 C CA . ALA A 1 196 ? -1.399 6.193 23.066 1.00 97.44 196 ALA A CA 1
ATOM 1542 C C . ALA A 1 196 ? -2.917 6.068 22.884 1.00 97.44 196 ALA A C 1
ATOM 1544 O O . ALA A 1 196 ? -3.574 5.248 23.534 1.00 97.44 196 ALA A O 1
ATOM 1545 N N . HIS A 1 197 ? -3.462 6.824 21.931 1.00 98.44 197 HIS A N 1
ATOM 1546 C CA . HIS A 1 197 ? -4.824 6.620 21.463 1.00 98.44 197 HIS A CA 1
ATOM 1547 C C . HIS A 1 197 ? -4.908 5.315 20.663 1.00 98.44 197 HIS A C 1
ATOM 1549 O O . HIS A 1 197 ? -4.026 4.980 19.867 1.00 98.44 197 HIS A O 1
ATOM 1555 N N . GLN A 1 198 ? -5.989 4.582 20.889 1.00 98.62 198 GLN A N 1
ATOM 1556 C CA . GLN A 1 198 ? -6.279 3.280 20.302 1.00 98.62 198 GLN A CA 1
ATOM 1557 C C . GLN A 1 198 ? -7.168 3.432 19.067 1.00 98.62 198 GLN A C 1
ATOM 1559 O O . GLN A 1 198 ? -7.969 4.360 19.017 1.00 98.62 198 GLN A O 1
ATOM 1564 N N . LEU A 1 199 ? -7.071 2.512 18.108 1.00 98.75 199 LEU A N 1
ATOM 1565 C CA . LEU A 1 199 ? -7.926 2.420 16.917 1.00 98.75 199 LEU A CA 1
ATOM 1566 C C . LEU A 1 199 ? -8.934 1.270 17.106 1.00 98.75 199 LEU A C 1
ATOM 1568 O O . LEU A 1 199 ? -8.726 0.168 16.587 1.00 98.75 199 LEU A O 1
ATOM 1572 N N . PRO A 1 200 ? -10.019 1.472 17.879 1.00 98.56 200 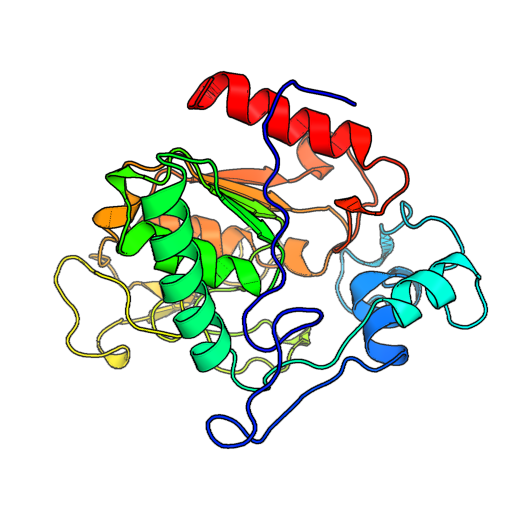PRO A N 1
ATOM 1573 C CA . PRO A 1 200 ? -10.868 0.378 18.357 1.00 98.56 200 PRO A CA 1
ATOM 1574 C C . PRO A 1 200 ? -11.534 -0.417 17.229 1.00 98.56 200 PRO A C 1
ATOM 1576 O O . PRO A 1 200 ? -11.703 -1.629 17.349 1.00 98.56 200 PRO A O 1
ATOM 1579 N N . ASN A 1 201 ? -11.875 0.236 16.117 1.00 98.56 201 ASN A N 1
ATOM 1580 C CA . ASN A 1 201 ? -12.554 -0.415 14.997 1.00 98.56 201 ASN A CA 1
ATOM 1581 C C . ASN A 1 201 ? -11.624 -1.300 14.156 1.00 98.56 201 ASN A C 1
ATOM 1583 O O . ASN A 1 201 ? -12.107 -2.121 13.380 1.00 98.56 201 ASN A O 1
ATOM 1587 N N . LEU A 1 202 ? -10.305 -1.159 14.315 1.00 98.56 202 LEU A N 1
ATOM 1588 C CA . LEU A 1 202 ? -9.304 -1.975 13.625 1.00 98.56 202 LEU A CA 1
ATOM 1589 C C . LEU A 1 202 ? -8.746 -3.086 14.523 1.00 98.56 202 LEU A C 1
ATOM 1591 O O . LEU A 1 202 ? -8.173 -4.042 14.011 1.00 98.56 202 LEU A O 1
ATOM 1595 N N . ALA A 1 203 ? -8.929 -2.989 15.843 1.00 97.62 203 ALA A N 1
ATOM 1596 C CA . ALA A 1 203 ? -8.276 -3.847 16.834 1.00 97.62 203 ALA A CA 1
ATOM 1597 C C . ALA A 1 203 ? -8.496 -5.357 16.614 1.00 97.62 203 ALA A C 1
ATOM 1599 O O . ALA A 1 203 ? -7.602 -6.155 16.883 1.00 97.62 203 ALA A O 1
ATOM 1600 N N . ASN A 1 204 ? -9.668 -5.743 16.099 1.00 97.12 204 ASN A N 1
ATOM 1601 C CA . ASN A 1 204 ? -10.051 -7.147 15.902 1.00 97.12 204 ASN A CA 1
ATOM 1602 C C . ASN A 1 204 ? -9.900 -7.638 14.454 1.00 97.12 204 ASN A C 1
ATOM 1604 O O . ASN A 1 204 ? -10.352 -8.736 14.138 1.00 97.12 204 ASN A O 1
ATOM 1608 N N . ILE A 1 205 ? -9.316 -6.832 13.566 1.00 98.44 205 ILE A N 1
ATOM 1609 C CA . ILE A 1 205 ? -9.126 -7.196 12.161 1.00 98.44 205 ILE A CA 1
ATOM 1610 C C . ILE A 1 205 ? -7.692 -7.708 11.996 1.00 98.44 205 ILE A C 1
ATOM 1612 O O . ILE A 1 205 ? -6.760 -6.975 12.323 1.00 98.44 205 ILE A O 1
ATOM 1616 N N . PRO A 1 206 ? -7.479 -8.927 11.472 1.00 98.44 206 PRO A N 1
ATOM 1617 C CA . PRO A 1 206 ? -6.155 -9.377 11.064 1.00 98.44 206 PRO A CA 1
ATOM 1618 C C . PRO A 1 206 ? -5.571 -8.451 9.990 1.00 98.44 206 PRO A C 1
ATOM 1620 O O . PRO A 1 206 ? -6.180 -8.243 8.935 1.00 98.44 206 PRO A O 1
ATOM 1623 N N . VAL A 1 207 ? -4.378 -7.909 10.239 1.00 98.88 207 VAL A N 1
ATOM 1624 C CA . VAL A 1 207 ? -3.676 -7.033 9.292 1.00 98.88 207 VAL A CA 1
ATOM 1625 C C . VAL A 1 207 ? -2.314 -7.613 8.943 1.00 98.88 207 VAL A C 1
ATOM 1627 O O . VAL A 1 207 ? -1.530 -7.934 9.831 1.00 98.88 207 VAL A O 1
ATOM 1630 N N . LEU A 1 208 ? -2.003 -7.659 7.649 1.00 98.88 208 LEU A N 1
ATOM 1631 C CA . LEU A 1 208 ? -0.661 -7.887 7.129 1.00 98.88 208 LEU A CA 1
ATOM 1632 C C . LEU A 1 208 ? -0.134 -6.608 6.479 1.00 98.88 208 LEU A C 1
ATOM 1634 O O . LEU A 1 208 ? -0.749 -6.094 5.547 1.00 98.88 208 LEU A O 1
ATOM 1638 N N . VAL A 1 209 ? 1.042 -6.149 6.905 1.00 98.94 209 VAL A N 1
ATOM 1639 C CA . VAL A 1 209 ? 1.879 -5.226 6.126 1.00 98.94 209 VAL A CA 1
ATOM 1640 C C . VAL A 1 209 ? 2.975 -6.037 5.435 1.00 98.94 209 VAL A C 1
ATOM 1642 O O . VAL A 1 209 ? 3.728 -6.756 6.097 1.00 98.94 209 VAL A O 1
ATOM 1645 N N . LEU A 1 210 ? 3.064 -5.937 4.108 1.00 98.88 210 LEU A N 1
ATOM 1646 C CA . LEU A 1 210 ? 4.035 -6.664 3.285 1.00 98.88 210 LEU A CA 1
ATOM 1647 C C . LEU A 1 210 ? 4.971 -5.689 2.569 1.00 98.88 210 LEU A C 1
ATOM 1649 O O . LEU A 1 210 ? 4.499 -4.779 1.891 1.00 98.88 210 LEU A O 1
ATOM 1653 N N . VAL A 1 211 ? 6.283 -5.910 2.687 1.00 98.69 211 VAL A N 1
ATOM 1654 C CA . VAL A 1 211 ? 7.317 -5.016 2.140 1.00 98.69 211 VAL A CA 1
ATOM 1655 C C . VAL A 1 211 ? 8.379 -5.792 1.371 1.00 98.69 211 VAL A C 1
ATOM 1657 O O . VAL A 1 211 ? 8.870 -6.833 1.823 1.00 98.69 211 VAL A O 1
ATOM 1660 N N . SER A 1 212 ? 8.758 -5.263 0.212 1.00 98.56 212 SER A N 1
ATOM 1661 C CA . SER A 1 212 ? 9.841 -5.777 -0.623 1.00 98.56 212 SER A CA 1
ATOM 1662 C C . SER A 1 212 ? 11.207 -5.227 -0.216 1.00 98.56 212 SER A C 1
ATOM 1664 O O . SER A 1 212 ? 11.324 -4.208 0.457 1.00 98.56 212 SER A O 1
ATOM 1666 N N . GLU A 1 213 ? 12.271 -5.929 -0.605 1.00 98.31 213 GLU A N 1
ATOM 1667 C CA . GLU A 1 213 ? 13.635 -5.582 -0.199 1.00 98.31 213 GLU A CA 1
ATOM 1668 C C . GLU A 1 213 ? 14.114 -4.251 -0.777 1.00 98.31 213 GLU A C 1
ATOM 1670 O O . GLU A 1 213 ? 14.721 -3.474 -0.051 1.00 98.31 213 GLU A O 1
ATOM 1675 N N . ALA A 1 214 ? 13.879 -4.005 -2.066 1.00 98.31 214 ALA A N 1
ATOM 1676 C CA . ALA A 1 214 ? 14.476 -2.893 -2.795 1.00 98.31 214 ALA A CA 1
ATOM 1677 C C . ALA A 1 214 ? 13.532 -1.697 -2.974 1.00 98.31 214 ALA A C 1
ATOM 1679 O O . ALA A 1 214 ? 13.937 -0.683 -3.544 1.00 98.31 214 ALA A O 1
ATOM 1680 N N . SER A 1 215 ? 12.293 -1.780 -2.487 1.00 98.19 215 SER A N 1
ATOM 1681 C CA . SER A 1 215 ? 11.385 -0.636 -2.445 1.00 98.19 215 SER A CA 1
ATOM 1682 C C . SER A 1 215 ? 11.858 0.435 -1.466 1.00 98.19 215 SER A C 1
ATOM 1684 O O . SER A 1 215 ? 12.506 0.149 -0.460 1.00 98.19 215 SER A O 1
ATOM 1686 N N . TYR A 1 216 ? 11.478 1.683 -1.729 1.00 96.81 216 TYR A N 1
ATOM 1687 C CA . TYR A 1 216 ? 11.684 2.788 -0.798 1.00 96.81 216 TYR A CA 1
ATOM 1688 C C . TYR A 1 216 ? 10.911 2.586 0.523 1.00 96.81 216 TYR A C 1
ATOM 1690 O O . TYR A 1 216 ? 11.322 3.112 1.552 1.00 96.81 216 TYR A O 1
ATOM 1698 N N . HIS A 1 217 ? 9.861 1.756 0.523 1.00 98.19 217 HIS A N 1
ATOM 1699 C CA . HIS A 1 217 ? 9.127 1.326 1.720 1.00 98.19 217 HIS A CA 1
ATOM 1700 C C . HIS A 1 217 ? 9.971 0.483 2.691 1.00 98.19 217 HIS A C 1
ATOM 1702 O O . HIS A 1 217 ? 9.710 0.470 3.897 1.00 98.19 217 HIS A O 1
ATOM 1708 N N . ALA A 1 218 ? 11.038 -0.171 2.209 1.00 97.12 218 ALA A N 1
ATOM 1709 C CA . ALA A 1 218 ? 11.952 -0.943 3.054 1.00 97.12 218 ALA A CA 1
ATOM 1710 C C . ALA A 1 218 ? 12.592 -0.101 4.168 1.00 97.12 218 ALA A C 1
ATOM 1712 O O . ALA A 1 218 ? 12.951 -0.650 5.211 1.00 97.12 218 ALA A O 1
ATOM 1713 N N . ALA A 1 219 ? 12.716 1.211 3.947 1.00 95.94 219 ALA A N 1
ATOM 1714 C CA . ALA A 1 219 ? 13.316 2.138 4.891 1.00 95.94 219 ALA A CA 1
ATOM 1715 C C . ALA A 1 219 ? 12.377 2.540 6.038 1.00 95.94 219 ALA A C 1
ATOM 1717 O O . ALA A 1 219 ? 12.886 2.925 7.085 1.00 95.94 219 ALA A O 1
ATOM 1718 N N . TYR A 1 220 ? 11.046 2.483 5.879 1.00 96.12 220 TYR A N 1
ATOM 1719 C CA . TYR A 1 220 ? 10.143 3.168 6.817 1.00 96.12 220 TYR A CA 1
ATOM 1720 C C . TYR A 1 220 ? 8.814 2.476 7.149 1.00 96.12 220 TYR A C 1
ATOM 1722 O O . TYR A 1 220 ? 8.118 2.931 8.057 1.00 96.12 220 TYR A O 1
ATOM 1730 N N . ASP A 1 221 ? 8.415 1.395 6.477 1.00 98.19 221 ASP A N 1
ATOM 1731 C CA . ASP A 1 221 ? 7.104 0.767 6.733 1.00 98.19 221 ASP A CA 1
ATOM 1732 C C . ASP A 1 221 ? 6.978 0.155 8.132 1.00 98.19 221 ASP A C 1
ATOM 1734 O O . ASP A 1 221 ? 5.870 0.022 8.661 1.00 98.19 221 ASP A O 1
ATOM 1738 N N . HIS A 1 222 ? 8.107 -0.144 8.788 1.00 97.75 222 HIS A N 1
ATOM 1739 C CA . HIS A 1 222 ? 8.106 -0.523 10.202 1.00 97.75 222 HIS A CA 1
ATOM 1740 C C . HIS A 1 222 ? 7.480 0.569 11.075 1.00 97.75 222 HIS A C 1
ATOM 1742 O O . HIS A 1 222 ? 6.863 0.235 12.079 1.00 97.75 222 HIS A O 1
ATOM 1748 N N . CYS A 1 223 ? 7.540 1.846 10.685 1.00 97.88 223 CYS A N 1
ATOM 1749 C CA . CYS A 1 223 ? 6.889 2.932 11.415 1.00 97.88 223 CYS A CA 1
ATOM 1750 C C . CYS A 1 223 ? 5.365 2.811 11.427 1.00 97.88 223 CYS A C 1
ATOM 1752 O O . CYS A 1 223 ? 4.743 3.039 12.463 1.00 97.88 223 CYS A O 1
ATOM 1754 N N . THR A 1 224 ? 4.754 2.393 10.316 1.00 98.31 224 THR A N 1
ATOM 1755 C CA . THR A 1 224 ? 3.309 2.116 10.261 1.00 98.31 224 THR A CA 1
ATOM 1756 C C . THR A 1 224 ? 2.944 0.960 11.171 1.00 98.31 224 THR A C 1
ATOM 1758 O O . THR A 1 224 ? 1.986 1.048 11.932 1.00 98.31 224 THR A O 1
ATOM 1761 N N . VAL A 1 225 ? 3.741 -0.109 11.136 1.00 98.56 225 VAL A N 1
ATOM 1762 C CA . VAL A 1 225 ? 3.546 -1.289 11.987 1.00 98.56 225 VAL A CA 1
ATOM 1763 C C . VAL A 1 225 ? 3.651 -0.912 13.465 1.00 98.56 225 VAL A C 1
ATOM 1765 O O . VAL A 1 225 ? 2.808 -1.320 14.262 1.00 98.56 225 VAL A O 1
ATOM 1768 N N . GLN A 1 226 ? 4.643 -0.099 13.839 1.00 98.00 226 GLN A N 1
ATOM 1769 C CA . GLN A 1 226 ? 4.795 0.397 15.206 1.00 98.00 226 GLN A CA 1
ATOM 1770 C C . GLN A 1 226 ? 3.601 1.248 15.643 1.00 98.00 226 GLN A C 1
ATOM 1772 O O . GLN A 1 226 ? 3.052 1.004 16.716 1.00 98.00 226 GLN A O 1
ATOM 1777 N N . TRP A 1 227 ? 3.153 2.187 14.805 1.00 98.31 227 TRP A N 1
ATOM 1778 C CA . TRP A 1 227 ? 1.987 3.022 15.104 1.00 98.31 227 TRP A CA 1
ATOM 1779 C C . TRP A 1 227 ? 0.716 2.194 15.299 1.00 98.31 227 TRP A C 1
ATOM 1781 O O . TRP A 1 227 ? -0.007 2.388 16.274 1.00 98.31 227 TRP A O 1
ATOM 1791 N N . LEU A 1 228 ? 0.450 1.246 14.395 1.00 98.62 228 LEU A N 1
ATOM 1792 C CA . LEU A 1 228 ? -0.715 0.362 14.468 1.00 98.62 228 LEU A CA 1
ATOM 1793 C C . LEU A 1 228 ? -0.696 -0.484 15.748 1.00 98.62 228 LEU A C 1
ATOM 1795 O O . LEU A 1 228 ? -1.695 -0.520 16.464 1.00 98.62 228 LEU A O 1
ATOM 1799 N N . ARG A 1 229 ? 0.450 -1.088 16.093 1.00 98.44 229 ARG A N 1
ATOM 1800 C CA . ARG A 1 229 ? 0.608 -1.848 17.347 1.00 98.44 229 ARG A CA 1
ATOM 1801 C C . ARG A 1 229 ? 0.414 -0.967 18.576 1.00 98.44 229 ARG A C 1
ATOM 1803 O O . ARG A 1 229 ? -0.254 -1.374 19.522 1.00 98.44 229 ARG A O 1
ATOM 1810 N N . GLN A 1 230 ? 0.957 0.249 18.556 1.00 97.81 230 GLN A N 1
ATOM 1811 C CA . GLN A 1 230 ? 0.785 1.226 19.630 1.00 97.81 230 GLN A CA 1
ATOM 1812 C C . GLN A 1 230 ? -0.692 1.610 19.828 1.00 97.81 230 GLN A C 1
ATOM 1814 O O . GLN A 1 230 ? -1.139 1.826 20.956 1.00 97.81 230 GLN A O 1
ATOM 1819 N N . ALA A 1 231 ? -1.446 1.655 18.730 1.00 98.44 231 ALA A N 1
ATOM 1820 C CA . ALA A 1 231 ? -2.874 1.923 18.710 1.00 98.44 231 ALA A CA 1
ATOM 1821 C C . ALA A 1 231 ? -3.749 0.665 18.904 1.00 98.44 231 ALA A C 1
ATOM 1823 O O . ALA A 1 231 ? -4.950 0.715 18.637 1.00 98.44 231 ALA A O 1
ATOM 1824 N N . GLY A 1 232 ? -3.171 -0.457 19.348 1.00 98.31 232 GLY A N 1
ATOM 1825 C CA . GLY A 1 232 ? -3.919 -1.662 19.714 1.00 98.31 232 GLY A CA 1
ATOM 1826 C C . GLY A 1 232 ? -4.364 -2.534 18.537 1.00 98.31 232 GLY A C 1
ATOM 1827 O O . GLY A 1 232 ? -5.218 -3.399 18.717 1.00 98.31 232 GLY A O 1
ATOM 1828 N N . VAL A 1 233 ? -3.811 -2.328 17.339 1.00 98.50 233 VAL A N 1
ATOM 1829 C CA . VAL A 1 233 ? -4.108 -3.148 16.156 1.00 98.50 233 VAL A CA 1
ATOM 1830 C C . VAL A 1 233 ? -3.168 -4.351 16.099 1.00 98.50 233 VAL A C 1
ATOM 1832 O O . VAL A 1 233 ? -1.944 -4.202 16.175 1.00 98.50 233 VAL A O 1
ATOM 1835 N N . ASN A 1 234 ? -3.733 -5.548 15.921 1.00 94.50 234 ASN A N 1
ATOM 1836 C CA . ASN A 1 234 ? -2.952 -6.757 15.682 1.00 94.50 234 ASN A CA 1
ATOM 1837 C C . ASN A 1 234 ? -2.454 -6.793 14.228 1.00 94.50 234 ASN A C 1
ATOM 1839 O O . ASN A 1 234 ? -3.206 -7.121 13.310 1.00 94.50 234 ASN A O 1
ATOM 1843 N N . VAL A 1 235 ? -1.188 -6.422 14.026 1.00 98.50 235 VAL A N 1
ATOM 1844 C CA . VAL A 1 235 ? -0.559 -6.353 12.703 1.00 98.50 235 VAL A CA 1
ATOM 1845 C C . VAL A 1 235 ? 0.683 -7.234 12.609 1.00 98.50 235 VAL A C 1
ATOM 1847 O O . VAL A 1 235 ? 1.676 -7.055 13.334 1.00 98.50 235 VAL A O 1
ATOM 1850 N N . ASP A 1 236 ? 0.639 -8.135 11.637 1.00 98.69 236 ASP A N 1
ATOM 1851 C CA . ASP A 1 236 ? 1.788 -8.875 11.154 1.00 98.69 236 ASP A CA 1
ATOM 1852 C C . ASP A 1 236 ? 2.580 -8.042 10.161 1.00 98.69 236 ASP A C 1
ATOM 1854 O O . ASP A 1 236 ? 2.043 -7.269 9.364 1.00 98.69 236 ASP A O 1
ATOM 1858 N N . PHE A 1 237 ? 3.894 -8.219 10.209 1.00 98.75 237 PHE A N 1
ATOM 1859 C CA . PHE A 1 237 ? 4.809 -7.519 9.331 1.00 98.75 237 PHE A CA 1
ATOM 1860 C C . PHE A 1 237 ? 5.737 -8.512 8.661 1.00 98.75 237 PHE A C 1
ATOM 1862 O O . PHE A 1 237 ? 6.584 -9.118 9.318 1.00 98.75 237 PHE A O 1
ATOM 1869 N N . ILE A 1 238 ? 5.579 -8.662 7.349 1.00 98.81 238 ILE A N 1
ATOM 1870 C CA . ILE A 1 238 ? 6.435 -9.522 6.544 1.00 98.81 238 ILE A CA 1
ATOM 1871 C C . ILE A 1 238 ? 7.306 -8.644 5.660 1.00 98.81 238 ILE A C 1
ATOM 1873 O O . ILE A 1 238 ? 6.829 -7.896 4.807 1.00 98.81 238 ILE A O 1
ATOM 1877 N N . ARG A 1 239 ? 8.617 -8.796 5.825 1.00 98.62 239 ARG A N 1
ATOM 1878 C CA . ARG A 1 239 ? 9.595 -8.342 4.841 1.00 98.62 239 ARG A CA 1
ATOM 1879 C C . ARG A 1 239 ? 9.951 -9.541 3.979 1.00 98.62 239 ARG A C 1
ATOM 1881 O O . ARG A 1 239 ? 10.447 -10.541 4.492 1.00 98.62 239 ARG A O 1
ATOM 1888 N N . LEU A 1 240 ? 9.740 -9.441 2.669 1.00 98.75 240 LEU A N 1
ATOM 1889 C CA . LEU A 1 240 ? 10.038 -10.528 1.725 1.00 98.75 240 LEU A CA 1
ATOM 1890 C C . LEU A 1 240 ? 11.483 -11.025 1.856 1.00 98.75 240 LEU A C 1
ATOM 1892 O O . LEU A 1 240 ? 11.747 -12.228 1.826 1.00 98.75 240 LEU A O 1
ATOM 1896 N N . LYS A 1 241 ? 12.400 -10.093 2.127 1.00 97.81 241 LYS A N 1
ATOM 1897 C CA . LYS A 1 241 ? 13.818 -10.367 2.347 1.00 97.81 241 LYS A CA 1
ATOM 1898 C C . LYS A 1 241 ? 14.056 -11.390 3.475 1.00 97.81 241 LYS A C 1
ATOM 1900 O O . LYS A 1 241 ? 14.956 -12.220 3.363 1.00 97.81 241 LYS A O 1
ATOM 1905 N N . ASP A 1 242 ? 13.244 -11.362 4.533 1.00 98.19 242 ASP A N 1
ATOM 1906 C CA . ASP A 1 242 ? 13.381 -12.240 5.704 1.00 98.19 242 ASP A CA 1
ATOM 1907 C C . ASP A 1 242 ? 12.894 -13.668 5.394 1.00 98.19 242 ASP A C 1
ATOM 1909 O O . ASP A 1 242 ? 13.302 -14.625 6.046 1.00 98.19 242 ASP A O 1
ATOM 1913 N N . LEU A 1 243 ? 12.098 -13.825 4.330 1.00 98.56 243 LEU A N 1
ATOM 1914 C CA . LEU A 1 243 ? 11.711 -15.109 3.737 1.00 98.56 243 LEU A CA 1
ATOM 1915 C C . LEU A 1 243 ? 12.641 -15.538 2.592 1.00 98.56 243 LEU A C 1
ATOM 1917 O O . LEU A 1 243 ? 12.333 -16.473 1.860 1.00 98.56 243 LEU A O 1
ATOM 1921 N N . ASN A 1 244 ? 13.776 -14.855 2.424 1.00 98.38 244 ASN A N 1
ATOM 1922 C CA . ASN A 1 244 ? 14.719 -15.047 1.324 1.00 98.38 244 ASN A CA 1
ATOM 1923 C C . ASN A 1 244 ? 14.137 -14.789 -0.082 1.00 98.38 244 ASN A C 1
ATOM 1925 O O . ASN A 1 244 ? 14.705 -15.234 -1.078 1.00 98.38 244 ASN A O 1
ATOM 1929 N N . ILE A 1 245 ? 13.056 -14.011 -0.166 1.00 98.69 245 ILE A N 1
ATOM 1930 C CA . ILE A 1 245 ? 12.496 -13.498 -1.419 1.00 98.69 245 ILE A CA 1
ATOM 1931 C C . ILE A 1 245 ? 13.124 -12.121 -1.661 1.00 98.69 245 ILE A C 1
ATOM 1933 O O . ILE A 1 245 ? 12.893 -11.172 -0.907 1.00 98.69 245 ILE A O 1
ATOM 1937 N N . ARG A 1 246 ? 14.002 -12.033 -2.663 1.00 98.56 246 ARG A N 1
ATOM 1938 C CA . ARG A 1 246 ? 14.982 -10.943 -2.804 1.00 98.56 246 ARG A CA 1
ATOM 1939 C C . ARG A 1 246 ? 14.827 -10.162 -4.102 1.00 98.56 246 ARG A C 1
ATOM 1941 O O . ARG A 1 246 ? 14.427 -10.696 -5.138 1.00 98.56 246 ARG A O 1
ATOM 1948 N N . GLY A 1 247 ? 15.244 -8.901 -4.042 1.00 98.44 247 GLY A N 1
ATOM 1949 C CA . GLY A 1 247 ? 15.378 -8.015 -5.195 1.00 98.44 247 GLY A CA 1
ATOM 1950 C C . GLY A 1 247 ? 14.084 -7.424 -5.747 1.00 98.44 247 GLY A C 1
ATOM 1951 O O . GLY A 1 247 ? 14.101 -6.844 -6.836 1.00 98.44 247 GLY A O 1
ATOM 1952 N N . ASN A 1 248 ? 12.984 -7.566 -5.011 1.00 98.81 248 ASN A N 1
ATOM 1953 C CA . ASN A 1 248 ? 11.704 -6.982 -5.378 1.00 98.81 248 ASN A CA 1
ATOM 1954 C C . ASN A 1 248 ? 11.627 -5.488 -5.066 1.00 98.81 248 ASN A C 1
ATOM 1956 O O . ASN A 1 248 ? 12.175 -5.050 -4.053 1.00 98.81 248 ASN A O 1
ATOM 1960 N N . GLY A 1 249 ? 10.948 -4.731 -5.925 1.00 98.56 249 GLY A N 1
ATOM 1961 C CA . GLY A 1 249 ? 10.660 -3.313 -5.752 1.00 98.56 249 GLY A CA 1
ATOM 1962 C C . GLY A 1 249 ? 9.192 -3.048 -5.412 1.00 98.56 249 GLY A C 1
ATOM 1963 O O . GLY A 1 249 ? 8.412 -3.952 -5.111 1.00 98.56 249 GLY A O 1
ATOM 1964 N N . HIS A 1 250 ? 8.792 -1.774 -5.490 1.00 98.56 250 HIS A N 1
ATOM 1965 C CA . HIS A 1 250 ? 7.449 -1.334 -5.088 1.00 98.56 250 HIS A CA 1
ATOM 1966 C C . HIS A 1 250 ? 6.316 -1.983 -5.899 1.00 98.56 250 HIS A C 1
ATOM 1968 O O . HIS A 1 250 ? 5.197 -2.141 -5.411 1.00 98.56 250 HIS A O 1
ATOM 1974 N N . MET A 1 251 ? 6.603 -2.381 -7.142 1.00 98.50 251 MET A N 1
ATOM 1975 C CA . MET A 1 251 ? 5.641 -2.995 -8.058 1.00 98.50 251 MET A CA 1
ATOM 1976 C C . MET A 1 251 ? 5.722 -4.526 -8.033 1.00 98.50 251 MET A C 1
ATOM 1978 O O . MET A 1 251 ? 5.525 -5.171 -9.060 1.00 98.50 251 MET A O 1
ATOM 1982 N N . MET A 1 252 ? 5.989 -5.119 -6.866 1.00 98.62 252 MET A N 1
ATOM 1983 C CA . MET A 1 252 ? 6.273 -6.550 -6.692 1.00 98.62 252 MET A CA 1
ATOM 1984 C C . MET A 1 252 ? 5.235 -7.513 -7.303 1.00 98.62 252 MET A C 1
ATOM 1986 O O . MET A 1 252 ? 5.568 -8.629 -7.691 1.00 98.62 252 MET A O 1
ATOM 1990 N N . MET A 1 253 ? 3.976 -7.086 -7.449 1.00 98.19 253 MET A N 1
ATOM 1991 C CA . MET A 1 253 ? 2.921 -7.868 -8.108 1.00 98.19 253 MET A CA 1
ATOM 1992 C C . MET A 1 253 ? 3.097 -7.993 -9.634 1.00 98.19 253 MET A C 1
ATOM 1994 O O . MET A 1 253 ? 2.485 -8.862 -10.257 1.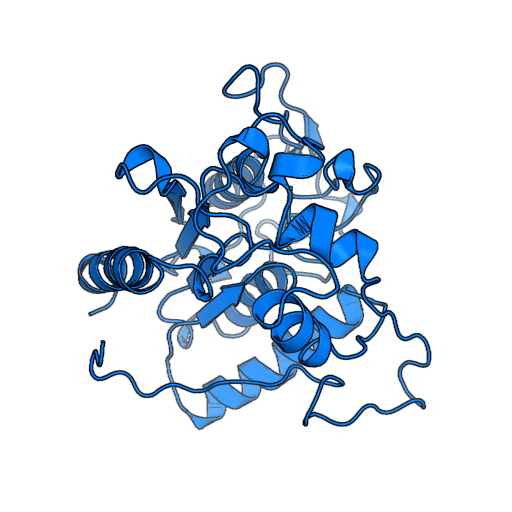00 98.19 253 MET A O 1
ATOM 1998 N N . LEU A 1 254 ? 3.920 -7.138 -10.243 1.00 98.25 254 LEU A N 1
ATOM 1999 C CA . LEU A 1 254 ? 4.244 -7.119 -11.674 1.00 98.25 254 LEU A CA 1
ATOM 2000 C C . LEU A 1 254 ? 5.635 -7.696 -11.977 1.00 98.25 254 LEU A C 1
ATOM 2002 O O . LEU A 1 254 ? 6.039 -7.764 -13.137 1.00 98.25 254 LEU A O 1
ATOM 2006 N N . GLU A 1 255 ? 6.380 -8.091 -10.948 1.00 98.56 255 GLU A N 1
ATOM 2007 C CA . GLU A 1 255 ? 7.764 -8.537 -11.074 1.00 98.56 255 GLU A CA 1
ATOM 2008 C C . GLU A 1 255 ? 7.880 -10.046 -11.347 1.00 98.56 255 GLU A C 1
ATOM 2010 O O . GLU A 1 255 ? 6.919 -10.805 -11.211 1.00 98.56 255 GLU A O 1
ATOM 2015 N N . LYS A 1 256 ? 9.068 -10.495 -11.777 1.00 98.69 256 LYS A N 1
ATOM 2016 C CA . LYS A 1 256 ? 9.312 -11.851 -12.316 1.00 98.69 256 LYS A CA 1
ATOM 2017 C C . LYS A 1 256 ? 8.875 -12.988 -11.385 1.00 98.69 256 LYS A C 1
ATOM 2019 O O . LYS A 1 256 ? 8.469 -14.041 -11.869 1.00 98.69 256 LYS A O 1
ATOM 2024 N N . ASN A 1 257 ? 8.959 -12.785 -10.073 1.00 98.50 257 ASN A N 1
ATOM 2025 C CA . ASN A 1 257 ? 8.593 -13.752 -9.037 1.00 98.50 257 ASN A CA 1
ATOM 2026 C C . ASN A 1 257 ? 7.272 -13.402 -8.323 1.00 98.50 257 ASN A C 1
ATOM 2028 O O . ASN A 1 257 ? 7.038 -13.845 -7.202 1.00 98.50 257 ASN A O 1
ATOM 2032 N N . ASN A 1 258 ? 6.368 -12.648 -8.956 1.00 98.38 258 ASN A N 1
ATOM 2033 C CA . ASN A 1 258 ? 5.086 -12.268 -8.352 1.00 98.38 258 ASN A CA 1
ATOM 2034 C C . ASN A 1 258 ? 4.241 -13.456 -7.840 1.00 98.38 258 ASN A C 1
ATOM 2036 O O . ASN A 1 258 ? 3.518 -13.312 -6.857 1.00 98.38 258 ASN A O 1
ATOM 2040 N N . ILE A 1 259 ? 4.340 -14.640 -8.458 1.00 98.06 259 ILE A N 1
ATOM 2041 C CA . ILE A 1 259 ? 3.636 -15.852 -8.007 1.00 98.06 259 ILE A CA 1
ATOM 2042 C C . ILE A 1 259 ? 4.174 -16.359 -6.662 1.00 98.06 259 ILE A C 1
ATOM 2044 O O . ILE A 1 259 ? 3.392 -16.822 -5.836 1.00 98.06 259 ILE A O 1
ATOM 2048 N N . GLU A 1 260 ? 5.481 -16.244 -6.421 1.00 98.38 260 GLU A N 1
ATOM 2049 C CA . GLU A 1 260 ? 6.101 -16.590 -5.137 1.00 98.38 260 GLU A CA 1
ATOM 2050 C C . GLU A 1 260 ? 5.582 -15.667 -4.025 1.00 98.38 260 GLU A C 1
ATOM 2052 O O . GLU A 1 260 ? 5.164 -16.128 -2.965 1.00 98.38 260 GLU A O 1
ATOM 2057 N N . ILE A 1 261 ? 5.501 -14.366 -4.315 1.00 98.56 261 ILE A N 1
ATOM 2058 C CA . ILE A 1 261 ? 4.986 -13.339 -3.397 1.00 98.56 261 ILE A CA 1
ATOM 2059 C C . ILE A 1 261 ? 3.499 -13.545 -3.114 1.00 98.56 261 ILE A C 1
ATOM 2061 O O . ILE A 1 261 ? 3.070 -13.464 -1.964 1.00 98.56 261 ILE A O 1
ATOM 2065 N N . ALA A 1 262 ? 2.707 -13.871 -4.138 1.00 98.31 262 ALA A N 1
ATOM 2066 C CA . ALA A 1 262 ? 1.310 -14.238 -3.948 1.00 98.31 262 ALA A CA 1
ATOM 2067 C C . ALA A 1 262 ? 1.179 -15.444 -3.001 1.00 98.31 262 ALA A C 1
ATOM 2069 O O . ALA A 1 262 ? 0.314 -15.438 -2.132 1.00 98.31 262 ALA A O 1
ATOM 2070 N N . GLY A 1 263 ? 2.073 -16.435 -3.103 1.00 98.19 263 GLY A N 1
ATOM 2071 C CA . GLY A 1 263 ? 2.126 -17.575 -2.182 1.00 98.19 263 GLY A CA 1
ATOM 2072 C C . GLY A 1 263 ? 2.335 -17.178 -0.715 1.00 98.19 263 GLY A C 1
ATOM 2073 O O . GLY A 1 263 ? 1.727 -17.783 0.164 1.00 98.19 263 GLY A O 1
ATOM 2074 N N . VAL A 1 264 ? 3.120 -16.129 -0.440 1.00 98.44 264 VAL A N 1
ATOM 2075 C CA . VAL A 1 264 ? 3.288 -15.581 0.922 1.00 98.44 264 VAL A CA 1
ATOM 2076 C C . VAL A 1 264 ? 1.965 -15.042 1.463 1.00 98.44 264 VAL A C 1
ATOM 2078 O O . VAL A 1 264 ? 1.593 -15.356 2.593 1.00 98.44 264 VAL A O 1
ATOM 2081 N N . VAL A 1 265 ? 1.238 -14.267 0.653 1.00 98.38 265 VAL A N 1
ATOM 2082 C CA . VAL A 1 265 ? -0.064 -13.700 1.042 1.00 98.38 265 VAL A CA 1
ATOM 2083 C C . VAL A 1 265 ? -1.094 -14.804 1.272 1.00 98.38 265 VAL A C 1
ATOM 2085 O O . VAL A 1 265 ? -1.793 -14.780 2.280 1.00 98.38 265 VAL A O 1
ATOM 2088 N N . ILE A 1 266 ? -1.166 -15.794 0.377 1.00 98.00 266 ILE A N 1
ATOM 2089 C CA . ILE A 1 266 ? -2.096 -16.922 0.522 1.00 98.00 266 ILE A CA 1
ATOM 2090 C C . ILE A 1 266 ? -1.803 -17.715 1.792 1.00 98.00 266 ILE A C 1
ATOM 2092 O O . ILE A 1 266 ? -2.713 -17.941 2.583 1.00 98.00 266 ILE A O 1
ATOM 2096 N N . LYS A 1 267 ? -0.535 -18.053 2.045 1.00 97.69 267 LYS A N 1
ATOM 2097 C CA . LYS A 1 267 ? -0.139 -18.761 3.266 1.00 97.69 267 LYS A CA 1
ATOM 2098 C C . LYS A 1 267 ? -0.512 -17.984 4.530 1.00 97.69 267 LYS A C 1
ATOM 2100 O O . LYS A 1 267 ? -0.900 -18.584 5.524 1.00 97.69 267 LYS A O 1
ATOM 2105 N N . TRP A 1 268 ? -0.388 -16.658 4.506 1.00 98.50 268 TRP A N 1
ATOM 2106 C CA . TRP A 1 268 ? -0.810 -15.825 5.629 1.00 98.50 268 TRP A CA 1
ATOM 2107 C C . TRP A 1 268 ? -2.335 -15.845 5.821 1.00 98.50 268 TRP A C 1
ATOM 2109 O O . TRP A 1 268 ? -2.808 -15.906 6.954 1.00 98.50 268 TRP A O 1
ATOM 2119 N N . LEU A 1 269 ? -3.112 -15.838 4.734 1.00 97.81 269 LEU A N 1
ATOM 2120 C CA . LEU A 1 269 ? -4.575 -15.928 4.796 1.00 97.81 269 LEU A CA 1
ATOM 2121 C C . LEU A 1 269 ? -5.058 -17.283 5.336 1.00 97.81 269 LEU A C 1
ATOM 2123 O O . LEU A 1 269 ? -5.993 -17.306 6.133 1.00 97.81 269 LEU A O 1
ATOM 2127 N N . GLU A 1 270 ? -4.398 -18.383 4.966 1.00 96.62 270 GLU A N 1
ATOM 2128 C CA . GLU A 1 270 ? -4.676 -19.744 5.465 1.00 96.62 270 GLU A CA 1
ATOM 2129 C C . GLU A 1 270 ? -4.500 -19.896 6.983 1.00 96.62 270 GLU A C 1
ATOM 2131 O O . GLU A 1 270 ? -5.036 -20.826 7.573 1.00 96.62 270 GLU A O 1
ATOM 2136 N N . THR A 1 271 ? -3.742 -19.012 7.638 1.00 96.12 271 THR A N 1
ATOM 2137 C CA . THR A 1 271 ? -3.543 -19.078 9.095 1.00 96.12 271 THR A CA 1
ATOM 2138 C C . THR A 1 271 ? -4.412 -18.096 9.878 1.00 96.12 271 THR A C 1
ATOM 2140 O O . THR A 1 271 ? -4.478 -18.205 11.100 1.00 96.12 271 THR A O 1
ATOM 2143 N N . HIS A 1 272 ? -5.053 -17.131 9.209 1.00 96.31 272 HIS A N 1
ATOM 2144 C CA . HIS A 1 272 ? -5.756 -16.021 9.869 1.00 96.31 272 HIS A CA 1
ATOM 2145 C C . HIS A 1 272 ? -7.228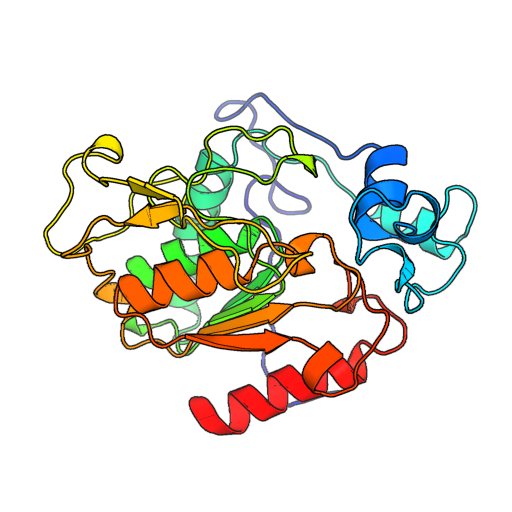 -15.878 9.484 1.00 96.31 272 HIS A C 1
ATOM 2147 O O . HIS A 1 272 ? -7.981 -15.258 10.234 1.00 96.31 272 HIS A O 1
ATOM 2153 N N . VAL A 1 273 ? -7.635 -16.389 8.320 1.00 92.50 273 VAL A N 1
ATOM 2154 C CA . VAL A 1 273 ? -8.966 -16.125 7.752 1.00 92.50 273 VAL A CA 1
ATOM 2155 C C . VAL A 1 273 ? -9.650 -17.389 7.240 1.00 92.50 273 VAL A C 1
ATOM 2157 O O . VAL A 1 273 ? -10.847 -17.548 7.477 1.00 92.50 273 VAL A O 1
ATOM 2160 N N . ILE A 1 274 ? -8.920 -18.229 6.499 1.00 85.56 274 ILE A N 1
ATOM 2161 C CA . ILE A 1 274 ? -9.453 -19.388 5.757 1.00 85.56 274 ILE A CA 1
ATOM 2162 C C . ILE A 1 274 ? -9.391 -20.653 6.607 1.00 85.56 274 ILE A C 1
ATOM 2164 O O . ILE A 1 274 ? -8.393 -20.812 7.341 1.00 85.56 274 ILE A O 1
#

Secondary structure (DSSP, 8-state):
---S------PPTTBTTB---TTT---EE---HHHHIIIII-GGGT--SGGGGG---SSS--STTSHHHHHHHHT---EES-HHHHHHHHHHHHHHHHHHH-SEEEEEEETTHHHHHHHHHH-GGGEEEEEEEEES-SSSB--GGGT--B--TTSS-SS----BSPPSSGGGS-EEE-SS-SSTTSPPPEEEPSSPPB-TTTTTS-EEEEE-SSSGGGGTHHHHHHHHHHTT--EEEEEGGGGT--S--TTGGGSTTHHHHHHHHHHHHHHHT-

Organism: Advenella mimigardefordensis (strain DSM 17166 / LMG 22922 / DPN7) (NCBI:txid1247726)

Sequence (274 aa):
MNCGFDVYLVDQPQRGRSAWHPAHDNQLRNTSVQRVEKMFTAPEQFCLWPQAKHHSQWPGKGRKGDPVFDQFYASQVESVASDAITERNLQQSVAKLLDKIGPAILVTHSQSGSAGWAIADIRSLKVQAIIAIEPACPPIMEHEVFGGKMHLRWGVTHNAIEYSPPLKNATELKLIQEIESQGDDLSHCWLQVQPAHQLPNLANIPVLVLVSEASYHAAYDHCTVQWLRQAGVNVDFIRLKDLNIRGNGHMMMLEKNNIEIAGVVIKWLETHVI

pLDDT: mean 96.0, std 4.43, range [68.56, 98.94]

InterPro domains:
  IPR029058 Alpha/Beta hydrolase fold [G3DSA:3.40.50.1820] (1-274)
  IPR029058 Alpha/Beta hydrolase fold [SSF53474] (4-271)